Protein AF-A0A8S2PH99-F1 (afdb_monomer_lite)

Radius of gyration: 30.47 Å; chains: 1; bounding box: 81×44×64 Å

Structure (mmCIF, N/CA/C/O backbone):
data_AF-A0A8S2PH99-F1
#
_entry.id   AF-A0A8S2PH99-F1
#
loop_
_atom_site.group_PDB
_atom_site.id
_atom_site.type_symbol
_atom_site.label_atom_id
_atom_site.label_alt_id
_atom_site.label_comp_id
_atom_site.label_asym_id
_atom_site.label_entity_id
_atom_site.label_seq_id
_atom_site.pdbx_PDB_ins_code
_atom_site.Cartn_x
_atom_site.Cartn_y
_atom_site.Cartn_z
_atom_site.occupancy
_atom_site.B_iso_or_equiv
_atom_site.auth_seq_id
_atom_site.auth_comp_id
_atom_site.auth_asym_id
_atom_site.auth_atom_id
_atom_site.pdbx_PDB_model_num
ATOM 1 N N . MET A 1 1 ? 29.257 -3.612 -5.427 1.00 66.06 1 MET A N 1
ATOM 2 C CA . MET A 1 1 ? 28.233 -3.295 -6.456 1.00 66.06 1 MET A CA 1
ATOM 3 C C . MET A 1 1 ? 28.387 -4.252 -7.642 1.00 66.06 1 MET A C 1
ATOM 5 O O . MET A 1 1 ? 29.434 -4.871 -7.750 1.00 66.06 1 MET A O 1
ATOM 9 N N . ARG A 1 2 ? 27.360 -4.425 -8.491 1.00 81.00 2 ARG A N 1
ATOM 10 C CA . ARG A 1 2 ? 27.239 -5.494 -9.519 1.00 81.00 2 ARG A CA 1
ATOM 11 C C . ARG A 1 2 ? 28.045 -5.289 -10.830 1.00 81.00 2 ARG A C 1
ATOM 13 O O . ARG A 1 2 ? 27.695 -5.885 -11.847 1.00 81.00 2 ARG A O 1
ATOM 20 N N . ASN A 1 3 ? 29.110 -4.479 -10.816 1.00 87.69 3 ASN A N 1
ATOM 21 C CA . ASN A 1 3 ? 29.909 -4.112 -12.003 1.00 87.69 3 ASN A CA 1
ATOM 22 C C . ASN A 1 3 ? 29.071 -3.542 -13.169 1.00 87.69 3 ASN A C 1
ATOM 24 O O . ASN A 1 3 ? 29.267 -3.914 -14.322 1.00 87.69 3 ASN A O 1
ATOM 28 N N . GLY A 1 4 ? 28.117 -2.665 -12.848 1.00 92.62 4 GLY A N 1
ATOM 29 C CA . GLY A 1 4 ? 27.278 -1.962 -13.819 1.00 92.62 4 GLY A CA 1
ATOM 30 C C . GLY A 1 4 ? 25.999 -2.700 -14.230 1.00 92.62 4 GLY A C 1
ATOM 31 O O . GLY A 1 4 ? 25.891 -3.920 -14.093 1.00 92.62 4 GLY A O 1
ATOM 32 N N . ALA A 1 5 ? 25.015 -1.938 -14.712 1.00 95.12 5 ALA A N 1
ATOM 33 C CA . ALA A 1 5 ? 23.739 -2.457 -15.205 1.00 95.12 5 ALA A CA 1
ATOM 34 C C . ALA A 1 5 ? 23.878 -3.133 -16.583 1.00 95.12 5 ALA A C 1
ATOM 36 O O . ALA A 1 5 ? 24.599 -2.634 -17.449 1.00 95.12 5 ALA A O 1
ATOM 37 N N . ASP A 1 6 ? 23.168 -4.249 -16.785 1.00 95.31 6 ASP A N 1
ATOM 38 C CA . ASP A 1 6 ? 23.105 -4.972 -18.067 1.00 95.31 6 ASP A CA 1
ATOM 39 C C . ASP A 1 6 ? 22.193 -4.277 -19.101 1.00 95.31 6 ASP A C 1
ATOM 41 O O . ASP A 1 6 ? 22.411 -4.400 -20.304 1.00 95.31 6 ASP A O 1
ATOM 45 N N . TYR A 1 7 ? 21.198 -3.513 -18.635 1.00 95.75 7 TYR A N 1
ATOM 46 C CA . TYR A 1 7 ? 20.261 -2.749 -19.463 1.00 95.75 7 TYR A CA 1
ATOM 47 C C . TYR A 1 7 ? 20.042 -1.359 -18.863 1.00 95.75 7 TYR A C 1
ATOM 49 O O . TYR A 1 7 ? 19.962 -1.222 -17.641 1.00 95.75 7 TYR A O 1
ATOM 57 N N . ALA A 1 8 ? 19.918 -0.338 -19.713 1.00 96.00 8 ALA A N 1
ATOM 58 C CA . ALA A 1 8 ? 19.643 1.033 -19.290 1.00 96.00 8 ALA A CA 1
ATOM 59 C C . ALA A 1 8 ? 18.838 1.790 -20.355 1.00 96.00 8 ALA A C 1
ATOM 61 O O . ALA A 1 8 ? 19.190 1.779 -21.534 1.00 96.00 8 ALA A O 1
ATOM 62 N N . VAL A 1 9 ? 17.770 2.463 -19.929 1.00 96.06 9 VAL A N 1
ATOM 63 C CA . VAL A 1 9 ? 16.967 3.357 -20.772 1.00 96.06 9 VAL A CA 1
ATOM 64 C C . VAL A 1 9 ? 16.775 4.665 -20.018 1.00 96.06 9 VAL A C 1
ATOM 66 O O . VAL A 1 9 ? 16.289 4.656 -18.889 1.00 96.06 9 VAL A O 1
ATOM 69 N N . TYR A 1 10 ? 17.183 5.779 -20.619 1.00 96.19 10 TYR A N 1
ATOM 70 C CA . TYR A 1 10 ? 17.058 7.123 -20.060 1.00 96.19 10 TYR A CA 1
ATOM 71 C C . TYR A 1 10 ? 15.956 7.879 -20.800 1.00 96.19 10 TYR A C 1
ATOM 73 O O . TYR A 1 10 ? 15.882 7.821 -22.027 1.00 96.19 10 TYR A O 1
ATOM 81 N N . ILE A 1 11 ? 15.124 8.609 -20.060 1.00 96.75 11 ILE A N 1
ATOM 82 C CA . ILE A 1 11 ? 14.116 9.522 -20.608 1.00 96.75 11 ILE A CA 1
ATOM 83 C C . ILE A 1 11 ? 14.291 10.841 -19.871 1.00 96.75 11 ILE A C 1
ATOM 85 O O . ILE A 1 11 ? 13.969 10.936 -18.687 1.00 96.75 11 ILE A O 1
ATOM 89 N N . ASN A 1 12 ? 14.866 11.832 -20.538 1.00 95.31 12 ASN A N 1
ATOM 90 C CA . ASN A 1 12 ? 15.067 13.147 -19.950 1.00 95.31 12 ASN A CA 1
ATOM 91 C C . ASN A 1 12 ? 15.147 14.225 -21.031 1.00 95.31 12 ASN A C 1
ATOM 93 O O . ASN A 1 12 ? 15.260 13.950 -22.223 1.00 95.31 12 ASN A O 1
ATOM 97 N N . THR A 1 13 ? 15.088 15.477 -20.600 1.00 95.75 13 THR A N 1
ATOM 98 C CA . THR A 1 13 ? 15.244 16.653 -21.465 1.00 95.75 13 THR A CA 1
ATOM 99 C C . THR A 1 13 ? 16.658 17.237 -21.407 1.00 95.75 13 THR A C 1
ATOM 101 O O . THR A 1 13 ? 16.939 18.225 -22.082 1.00 95.75 13 THR A O 1
ATOM 104 N N . GLY A 1 14 ? 17.537 16.646 -20.590 1.00 93.38 14 GLY A N 1
ATOM 105 C CA . GLY A 1 14 ? 18.887 17.135 -20.331 1.00 93.38 14 GLY A CA 1
ATOM 106 C C . GLY A 1 14 ? 19.802 16.997 -21.546 1.00 93.38 14 GLY A C 1
ATOM 107 O O . GLY A 1 14 ? 19.757 16.005 -22.279 1.00 93.38 14 GLY A O 1
ATOM 108 N N . MET A 1 15 ? 20.654 17.999 -21.736 1.00 90.31 15 MET A N 1
ATOM 109 C CA . MET A 1 15 ? 21.620 18.078 -22.829 1.00 90.31 15 MET A CA 1
ATOM 110 C C . MET A 1 15 ? 23.041 17.997 -22.275 1.00 90.31 15 MET A C 1
ATOM 112 O O . MET A 1 15 ? 23.280 18.377 -21.140 1.00 90.31 15 MET A O 1
ATOM 116 N N . GLU A 1 16 ? 23.988 17.530 -23.084 1.00 90.88 16 GLU A N 1
ATOM 117 C CA . GLU A 1 16 ? 25.354 17.227 -22.622 1.00 90.88 16 GLU A CA 1
ATOM 118 C C . GLU A 1 16 ? 26.256 18.466 -22.485 1.00 90.88 16 GLU A C 1
ATOM 120 O O . GLU A 1 16 ? 27.311 18.405 -21.860 1.00 90.88 16 GLU A O 1
ATOM 125 N N . TYR A 1 17 ? 25.865 19.604 -23.069 1.00 88.94 17 TYR A N 1
ATOM 126 C CA . TYR A 1 17 ? 26.740 20.777 -23.197 1.00 88.94 17 TYR A CA 1
ATOM 127 C C . TYR A 1 17 ? 27.073 21.466 -21.867 1.00 88.94 17 TYR A C 1
ATOM 129 O O . TYR A 1 17 ? 28.044 22.216 -21.800 1.00 88.94 17 TYR A O 1
ATOM 137 N N . ASP A 1 18 ? 26.253 21.275 -20.833 1.00 89.00 18 ASP A N 1
ATOM 138 C CA . ASP A 1 18 ? 26.411 21.927 -19.533 1.00 89.00 18 ASP A CA 1
ATOM 139 C C . ASP A 1 18 ? 27.269 21.110 -18.551 1.00 89.00 18 ASP A C 1
ATOM 141 O O . ASP A 1 18 ? 27.553 21.585 -17.451 1.00 89.00 18 ASP A O 1
ATOM 145 N N . GLY A 1 19 ? 27.700 19.902 -18.943 1.00 89.00 19 GLY A N 1
ATOM 146 C CA . GLY A 1 19 ? 28.491 19.001 -18.101 1.00 89.00 19 GLY A CA 1
ATOM 147 C C . GLY A 1 19 ? 27.741 18.478 -16.870 1.00 89.00 19 GLY A C 1
ATOM 148 O O . GLY A 1 19 ? 28.373 18.070 -15.896 1.00 89.00 19 GLY A O 1
ATOM 149 N N . SER A 1 20 ? 26.406 18.527 -16.871 1.00 90.62 20 SER A N 1
ATOM 150 C CA . SER A 1 20 ? 25.568 18.033 -15.779 1.00 90.62 20 SER A CA 1
ATOM 151 C C . SER A 1 20 ? 25.389 16.514 -15.844 1.00 90.62 20 SER A C 1
ATOM 153 O O . SER A 1 20 ? 25.075 15.973 -16.902 1.00 90.62 20 SER A O 1
ATOM 155 N N . ASP A 1 21 ? 25.453 15.821 -14.699 1.00 89.56 21 ASP A N 1
ATOM 156 C CA . ASP A 1 21 ? 25.145 14.375 -14.606 1.00 89.56 21 ASP A CA 1
ATOM 157 C C . ASP A 1 21 ? 23.708 14.072 -15.080 1.00 89.56 21 ASP A C 1
ATOM 159 O O . ASP A 1 21 ? 23.444 13.042 -15.695 1.00 89.56 21 ASP A O 1
ATOM 163 N N . SER A 1 22 ? 22.776 15.016 -14.894 1.00 88.81 22 SER A N 1
ATOM 164 C CA . SER A 1 22 ? 21.395 14.897 -15.388 1.00 88.81 22 SER A CA 1
ATOM 165 C C . SER A 1 22 ? 21.294 14.953 -16.918 1.00 88.81 22 SER A C 1
ATOM 167 O O . SER A 1 22 ? 20.343 14.422 -17.496 1.00 88.81 22 SER A O 1
ATOM 169 N N . GLY A 1 23 ? 22.242 15.630 -17.571 1.00 91.69 23 GLY A N 1
ATOM 170 C CA . GLY A 1 23 ? 22.332 15.797 -19.021 1.00 91.69 23 GLY A CA 1
ATOM 171 C C . GLY A 1 23 ? 23.298 14.826 -19.695 1.00 91.69 23 GLY A C 1
ATOM 172 O O . GLY A 1 23 ? 23.279 14.739 -20.922 1.00 91.69 23 GLY A O 1
ATOM 173 N N . ALA A 1 24 ? 24.076 14.069 -18.918 1.00 93.81 24 ALA A N 1
ATOM 174 C CA . ALA A 1 24 ? 25.130 13.173 -19.377 1.00 93.81 24 ALA A CA 1
ATOM 175 C C . ALA A 1 24 ? 24.661 12.138 -20.411 1.00 93.81 24 ALA A C 1
ATOM 177 O O . ALA A 1 24 ? 23.496 11.704 -20.442 1.00 93.81 24 ALA A O 1
ATOM 178 N N . SER A 1 25 ? 25.590 11.729 -21.274 1.00 93.25 25 SER A N 1
ATOM 179 C CA . SER A 1 25 ? 25.373 10.626 -22.205 1.00 93.25 25 SER A CA 1
ATOM 180 C C . SER A 1 25 ? 25.432 9.286 -21.455 1.00 93.25 25 SER A C 1
ATOM 182 O O . SER A 1 25 ? 26.111 9.164 -20.429 1.00 93.25 25 SER A O 1
ATOM 184 N N . PRO A 1 26 ? 24.760 8.227 -21.938 1.00 94.56 26 PRO A N 1
ATOM 185 C CA . PRO A 1 26 ? 24.922 6.905 -21.340 1.00 94.56 26 PRO A CA 1
ATOM 186 C C . PRO A 1 26 ? 26.360 6.370 -21.428 1.00 94.56 26 PRO A C 1
ATOM 188 O O . PRO A 1 26 ? 26.760 5.585 -20.569 1.00 94.56 26 PRO A O 1
ATOM 191 N N . ASP A 1 27 ? 27.145 6.820 -22.411 1.00 93.38 27 ASP A N 1
ATOM 192 C CA . ASP A 1 27 ? 28.552 6.438 -22.575 1.00 93.38 27 ASP A CA 1
ATOM 193 C C . ASP A 1 27 ? 29.424 6.965 -21.431 1.00 93.38 27 ASP A C 1
ATOM 195 O O . ASP A 1 27 ? 30.352 6.286 -20.984 1.00 93.38 27 ASP A O 1
ATOM 199 N N . GLU A 1 28 ? 29.084 8.129 -20.874 1.00 94.12 28 GLU A N 1
ATOM 200 C CA . GLU A 1 28 ? 29.723 8.617 -19.656 1.00 94.12 28 GLU A CA 1
ATOM 201 C C . GLU A 1 28 ? 29.485 7.632 -18.503 1.00 94.12 28 GLU A C 1
ATOM 203 O O . GLU A 1 28 ? 30.433 7.190 -17.853 1.00 94.12 28 GLU A O 1
ATOM 208 N N . ALA A 1 29 ? 28.247 7.174 -18.302 1.00 93.94 29 ALA A N 1
ATOM 209 C CA . ALA A 1 29 ? 27.935 6.175 -17.279 1.00 93.94 29 ALA A CA 1
ATOM 210 C C . ALA A 1 29 ? 28.634 4.816 -17.518 1.00 93.94 29 ALA A C 1
ATOM 212 O O . ALA A 1 29 ? 28.934 4.109 -16.548 1.00 93.94 29 ALA A O 1
ATOM 213 N N . VAL A 1 30 ? 28.942 4.461 -18.772 1.00 93.94 30 VAL A N 1
ATOM 214 C CA . VAL A 1 30 ? 29.797 3.307 -19.105 1.00 93.94 30 VAL A CA 1
ATOM 215 C C . VAL A 1 30 ? 31.242 3.545 -18.658 1.00 93.94 30 VAL A C 1
ATOM 217 O O . VAL A 1 30 ? 31.840 2.647 -18.065 1.00 93.94 30 VAL A O 1
ATOM 220 N N . SER A 1 31 ? 31.794 4.747 -18.856 1.00 93.38 31 SER A N 1
ATOM 221 C CA . SER A 1 31 ? 33.172 5.073 -18.449 1.00 93.38 31 SER A CA 1
ATOM 222 C C . SER A 1 31 ? 33.400 4.944 -16.935 1.00 93.38 31 SER A C 1
ATOM 224 O O . SER A 1 31 ? 34.465 4.516 -16.494 1.00 93.38 31 SER A O 1
ATOM 226 N N . TRP A 1 32 ? 32.361 5.217 -16.138 1.00 93.75 32 TRP A N 1
ATOM 227 C CA . TRP A 1 32 ? 32.371 5.068 -14.680 1.00 93.75 32 TRP A CA 1
ATOM 228 C C . TRP A 1 32 ? 32.052 3.643 -14.195 1.00 93.75 32 TRP A C 1
ATOM 230 O O . TRP A 1 32 ? 32.012 3.399 -12.988 1.00 93.75 32 TRP A O 1
ATOM 240 N N . GLY A 1 33 ? 31.758 2.699 -15.095 1.00 93.00 33 GLY A N 1
ATOM 241 C CA . GLY A 1 33 ? 31.330 1.344 -14.735 1.00 93.00 33 GLY A CA 1
ATOM 242 C C . GLY A 1 33 ? 29.940 1.270 -14.084 1.00 93.00 33 GLY A C 1
ATOM 243 O O . GLY A 1 33 ? 29.601 0.250 -13.477 1.00 93.00 33 GLY A O 1
ATOM 244 N N . LYS A 1 34 ? 29.120 2.331 -14.195 1.00 94.12 34 LYS A N 1
ATOM 245 C CA . LYS A 1 34 ? 27.709 2.338 -13.755 1.00 94.12 34 LYS A CA 1
ATOM 246 C C . LYS A 1 34 ? 26.832 1.522 -14.716 1.00 94.12 34 LYS A C 1
ATOM 248 O O . LYS A 1 34 ? 25.874 0.879 -14.286 1.00 94.12 34 LYS A O 1
ATOM 253 N N . ILE A 1 35 ? 27.194 1.495 -15.998 1.00 96.06 35 ILE A N 1
ATOM 254 C CA . ILE A 1 35 ? 26.618 0.639 -17.044 1.00 96.06 35 ILE A CA 1
ATOM 255 C C . ILE A 1 35 ? 27.716 -0.295 -17.564 1.00 96.06 35 ILE A C 1
ATOM 257 O O . ILE A 1 35 ? 28.877 0.100 -17.665 1.00 96.06 35 ILE A O 1
ATOM 261 N N . ARG A 1 36 ? 27.373 -1.548 -17.882 1.00 94.62 36 ARG A N 1
ATOM 262 C CA . ARG A 1 36 ? 28.332 -2.494 -18.472 1.00 94.62 36 ARG A CA 1
ATOM 263 C C . ARG A 1 36 ? 28.708 -2.089 -19.890 1.00 94.62 36 ARG A C 1
ATOM 265 O O . ARG A 1 36 ? 27.842 -1.736 -20.676 1.00 94.62 36 ARG A O 1
ATOM 272 N N . SER A 1 37 ? 29.967 -2.291 -20.269 1.00 92.62 37 SER A N 1
ATOM 273 C CA . SER A 1 37 ? 30.443 -2.016 -21.635 1.00 92.62 37 SER A CA 1
ATOM 274 C C . SER A 1 37 ? 29.754 -2.856 -22.720 1.00 92.62 37 SER A C 1
ATOM 276 O O . SER A 1 37 ? 29.758 -2.470 -23.880 1.00 92.62 37 SER A O 1
ATOM 278 N N . ALA A 1 38 ? 29.169 -4.004 -22.356 1.00 93.50 38 ALA A N 1
ATOM 279 C CA . ALA A 1 38 ? 28.392 -4.852 -23.265 1.00 93.50 38 ALA A CA 1
ATOM 280 C C . ALA A 1 38 ? 26.892 -4.493 -23.315 1.00 93.50 38 ALA A C 1
ATOM 282 O O . ALA A 1 38 ? 26.154 -5.066 -24.119 1.00 93.50 38 ALA A O 1
ATOM 283 N N . ALA A 1 39 ? 26.426 -3.594 -22.442 1.00 94.62 39 ALA A N 1
ATOM 284 C CA . ALA A 1 39 ? 25.043 -3.141 -22.450 1.00 94.62 39 ALA A CA 1
ATOM 285 C C . ALA A 1 39 ? 24.770 -2.288 -23.695 1.00 94.62 39 ALA A C 1
ATOM 287 O O . ALA A 1 39 ? 25.670 -1.672 -24.263 1.00 94.62 39 ALA A O 1
ATOM 288 N N . LYS A 1 40 ? 23.500 -2.224 -24.098 1.00 95.88 40 LYS A N 1
ATOM 289 C CA . LYS A 1 40 ? 23.028 -1.353 -25.183 1.00 95.88 40 LYS A CA 1
ATOM 290 C C . LYS A 1 40 ? 22.142 -0.258 -24.591 1.00 95.88 40 LYS A C 1
ATOM 292 O O . LYS A 1 40 ? 20.919 -0.408 -24.618 1.00 95.88 40 LYS A O 1
ATOM 297 N N . PRO A 1 41 ? 22.728 0.776 -23.963 1.00 96.06 41 PRO A N 1
ATOM 298 C CA . PRO A 1 41 ? 21.941 1.826 -23.349 1.00 96.06 41 PRO A CA 1
ATOM 299 C C . PRO A 1 41 ? 21.255 2.695 -24.408 1.00 96.06 41 PRO A C 1
ATOM 301 O O . PRO A 1 41 ? 21.797 2.922 -25.487 1.00 96.06 41 PRO A O 1
ATOM 304 N N . VAL A 1 42 ? 20.068 3.204 -24.087 1.00 96.31 42 VAL A N 1
ATOM 305 C CA . VAL A 1 42 ? 19.306 4.105 -24.964 1.00 96.31 42 VAL A CA 1
ATOM 306 C C . VAL A 1 42 ? 18.924 5.357 -24.189 1.00 96.31 42 VAL A C 1
ATOM 308 O O . VAL A 1 42 ? 18.400 5.255 -23.084 1.00 96.31 42 VAL A O 1
ATOM 311 N N . LYS A 1 43 ? 19.145 6.539 -24.770 1.00 95.50 43 LYS A N 1
ATOM 312 C CA . LYS A 1 43 ? 18.668 7.818 -24.231 1.00 95.50 43 LYS A CA 1
ATOM 313 C C . LYS A 1 43 ? 17.635 8.417 -25.172 1.00 95.50 43 LYS A C 1
ATOM 315 O O . LYS A 1 43 ? 17.910 8.627 -26.349 1.00 95.50 43 LYS A O 1
ATOM 320 N N . VAL A 1 44 ? 16.446 8.678 -24.644 1.00 96.06 44 VAL A N 1
ATOM 321 C CA . VAL A 1 44 ? 15.352 9.328 -25.357 1.00 96.06 44 VAL A CA 1
ATOM 322 C C . VAL A 1 44 ? 15.234 10.758 -24.849 1.00 96.06 44 VAL A C 1
ATOM 324 O O . VAL A 1 44 ? 14.927 10.986 -23.678 1.00 96.06 44 VAL A O 1
ATOM 327 N N . HIS A 1 45 ? 15.479 11.716 -25.740 1.00 95.56 45 HIS A N 1
ATOM 328 C CA . HIS A 1 45 ? 15.355 13.133 -25.427 1.00 95.56 45 HIS A CA 1
ATOM 329 C C . HIS A 1 45 ? 13.889 13.565 -25.508 1.00 95.56 45 HIS A C 1
ATOM 331 O O . HIS A 1 45 ? 13.310 13.607 -26.593 1.00 95.56 45 HIS A O 1
ATOM 337 N N . GLY A 1 46 ? 13.287 13.894 -24.368 1.00 95.25 46 GLY A N 1
ATOM 338 C CA . GLY A 1 46 ? 11.916 14.390 -24.309 1.00 95.25 46 GLY A CA 1
ATOM 339 C C . GLY A 1 46 ? 11.272 14.274 -22.933 1.00 95.25 46 GLY A C 1
ATOM 340 O O . GLY A 1 46 ? 11.859 13.762 -21.981 1.00 95.25 46 GLY A O 1
ATOM 341 N N . ASP A 1 47 ? 10.047 14.786 -22.839 1.00 96.56 47 ASP A N 1
ATOM 342 C CA . ASP A 1 47 ? 9.271 14.774 -21.604 1.00 96.56 47 ASP A CA 1
ATOM 343 C C . ASP A 1 47 ? 8.728 13.367 -21.314 1.00 96.56 47 ASP A C 1
ATOM 345 O O . ASP A 1 47 ? 8.090 12.726 -22.161 1.00 96.56 47 ASP A O 1
ATOM 349 N N . ALA A 1 48 ? 8.964 12.891 -20.092 1.00 96.44 48 ALA A N 1
ATOM 350 C CA . ALA A 1 48 ? 8.494 11.591 -19.643 1.00 96.44 48 ALA A CA 1
ATOM 351 C C . ALA A 1 48 ? 6.964 11.471 -19.715 1.00 96.44 48 ALA A C 1
ATOM 353 O O . ALA A 1 48 ? 6.464 10.397 -20.030 1.00 96.44 48 ALA A O 1
ATOM 354 N N . THR A 1 49 ? 6.212 12.551 -19.504 1.00 97.00 49 THR A N 1
ATOM 355 C CA . THR A 1 49 ? 4.740 12.533 -19.552 1.00 97.00 49 THR A CA 1
ATOM 356 C C . THR A 1 49 ? 4.185 12.137 -20.922 1.00 97.00 49 THR A C 1
ATOM 358 O O . THR A 1 49 ? 3.128 11.514 -20.988 1.00 97.00 49 THR A O 1
ATOM 361 N N . LEU A 1 50 ? 4.912 12.427 -22.006 1.00 96.69 50 LEU A N 1
ATOM 362 C CA . LEU A 1 50 ? 4.535 12.042 -23.369 1.00 96.69 50 LEU A CA 1
ATOM 363 C C . LEU A 1 50 ? 5.056 10.649 -23.737 1.00 96.69 50 LEU A C 1
ATOM 365 O O . LEU A 1 50 ? 4.351 9.853 -24.354 1.00 96.69 50 LEU A O 1
ATOM 369 N N . ILE A 1 51 ? 6.303 10.354 -23.369 1.00 97.31 51 ILE A N 1
ATOM 370 C CA . ILE A 1 51 ? 7.036 9.184 -23.873 1.00 97.31 51 ILE A CA 1
ATOM 371 C C . ILE A 1 51 ? 6.789 7.945 -23.011 1.00 97.31 51 ILE A C 1
ATOM 373 O O . ILE A 1 51 ? 6.610 6.842 -23.530 1.00 97.31 51 ILE A O 1
ATOM 377 N N . PHE A 1 52 ? 6.758 8.110 -21.690 1.00 97.19 52 PHE A N 1
ATOM 378 C CA . PHE A 1 52 ? 6.636 6.999 -20.751 1.00 97.19 52 PHE A CA 1
ATOM 379 C C . PHE A 1 52 ? 5.341 6.190 -20.938 1.00 97.19 52 PHE A C 1
ATOM 381 O O . PHE A 1 52 ? 5.441 4.961 -20.986 1.00 97.19 52 PHE A O 1
ATOM 388 N N . PRO A 1 53 ? 4.149 6.799 -21.140 1.00 96.94 53 PRO A N 1
ATOM 389 C CA . PRO A 1 53 ? 2.928 6.029 -21.384 1.00 96.94 53 PRO A CA 1
ATOM 390 C C . PRO A 1 53 ? 3.011 5.136 -22.629 1.00 96.94 53 PRO A C 1
ATOM 392 O O . PRO A 1 53 ? 2.517 4.009 -22.610 1.00 96.94 53 PRO A O 1
ATOM 395 N N . LEU A 1 54 ? 3.675 5.599 -23.695 1.00 96.44 54 LEU A N 1
ATOM 396 C CA . LEU A 1 54 ? 3.852 4.830 -24.932 1.00 96.44 54 LEU A CA 1
ATOM 397 C C . LEU A 1 54 ? 4.781 3.629 -24.728 1.00 96.44 54 LEU A C 1
ATOM 399 O O . LEU A 1 54 ? 4.485 2.533 -25.206 1.00 96.44 54 LEU A O 1
ATOM 403 N N . ILE A 1 55 ? 5.875 3.817 -23.982 1.00 95.06 55 ILE A N 1
ATOM 404 C CA . ILE A 1 55 ? 6.783 2.723 -23.615 1.00 95.06 55 ILE A CA 1
ATOM 405 C C . ILE A 1 55 ? 6.028 1.682 -22.792 1.00 95.06 55 ILE A C 1
ATOM 407 O O . ILE A 1 55 ? 6.095 0.497 -23.114 1.00 95.06 55 ILE A O 1
ATOM 411 N N . VAL A 1 56 ? 5.268 2.104 -21.776 1.00 95.19 56 VAL A N 1
ATOM 412 C CA . VAL A 1 56 ? 4.463 1.199 -20.941 1.00 95.19 56 VAL A CA 1
ATOM 413 C C . VAL A 1 56 ? 3.468 0.411 -21.789 1.00 95.19 56 VAL A C 1
ATOM 415 O O . VAL A 1 56 ? 3.407 -0.812 -21.660 1.00 95.19 56 VAL A O 1
ATOM 418 N N . ALA A 1 57 ? 2.755 1.077 -22.701 1.00 94.50 57 ALA A N 1
ATOM 419 C CA . ALA A 1 57 ? 1.774 0.447 -23.581 1.00 94.50 57 ALA A CA 1
ATOM 420 C C . ALA A 1 57 ? 2.367 -0.660 -24.475 1.00 94.50 57 ALA A C 1
ATOM 422 O O . ALA A 1 57 ? 1.684 -1.640 -24.761 1.00 94.50 57 ALA A O 1
ATOM 423 N N . GLN A 1 58 ? 3.626 -0.530 -24.903 1.00 94.00 58 GLN A N 1
ATOM 424 C CA . GLN A 1 58 ? 4.303 -1.509 -25.768 1.00 94.00 58 GLN A CA 1
ATOM 425 C C . GLN A 1 58 ? 5.174 -2.521 -25.012 1.00 94.00 58 GLN A C 1
ATOM 427 O O . GLN A 1 58 ? 5.700 -3.447 -25.619 1.00 94.00 58 GLN A O 1
ATOM 432 N N . THR A 1 59 ? 5.351 -2.360 -23.699 1.00 92.25 59 THR A N 1
ATOM 433 C CA . THR A 1 59 ? 6.223 -3.228 -22.895 1.00 92.25 59 THR A CA 1
ATOM 434 C C . THR A 1 59 ? 5.456 -3.817 -21.717 1.00 92.25 59 THR A C 1
ATOM 436 O O . THR A 1 59 ? 4.847 -4.876 -21.848 1.00 92.25 59 THR A O 1
ATOM 439 N N . PHE A 1 60 ? 5.420 -3.126 -20.580 1.00 88.25 60 PHE A N 1
ATOM 440 C CA . PHE A 1 60 ? 4.809 -3.609 -19.341 1.00 88.25 60 PHE A CA 1
ATOM 441 C C . PHE A 1 60 ? 3.323 -3.963 -19.486 1.00 88.25 60 PHE A C 1
ATOM 443 O O . PHE A 1 60 ? 2.868 -4.924 -18.879 1.00 88.25 60 PHE A O 1
ATOM 450 N N . ALA A 1 61 ? 2.565 -3.223 -20.300 1.00 87.94 61 ALA A N 1
ATOM 451 C CA . ALA A 1 61 ? 1.144 -3.496 -20.503 1.00 87.94 61 ALA A CA 1
ATOM 452 C C . ALA A 1 61 ? 0.880 -4.716 -21.405 1.00 87.94 61 ALA A C 1
ATOM 454 O O . ALA A 1 61 ? -0.169 -5.338 -21.273 1.00 87.94 61 ALA A O 1
ATOM 455 N N . GLN A 1 62 ? 1.806 -5.068 -22.308 1.00 82.31 62 GLN A N 1
ATOM 456 C CA . GLN A 1 62 ? 1.685 -6.268 -23.154 1.00 82.31 62 GLN A CA 1
ATOM 457 C C . GLN A 1 62 ? 2.027 -7.548 -22.401 1.00 82.31 62 GLN A C 1
ATOM 459 O O . GLN A 1 62 ? 1.509 -8.616 -22.717 1.00 82.31 62 GLN A O 1
ATOM 464 N N . TYR A 1 63 ? 2.886 -7.422 -21.395 1.00 74.94 63 TYR A N 1
ATOM 465 C CA . TYR A 1 63 ? 3.254 -8.499 -20.496 1.00 74.94 63 TYR A CA 1
ATOM 466 C C . TYR A 1 63 ? 2.775 -8.142 -19.094 1.00 74.94 63 TYR A C 1
ATOM 468 O O . TYR A 1 63 ? 3.620 -7.894 -18.226 1.00 74.94 63 TYR A O 1
ATOM 476 N N . PRO A 1 64 ? 1.445 -8.087 -18.848 1.00 65.19 64 PRO A N 1
ATOM 477 C CA . PRO A 1 64 ? 0.975 -8.028 -17.482 1.00 65.19 64 PRO A CA 1
ATOM 478 C C . PRO A 1 64 ? 1.579 -9.254 -16.815 1.00 65.19 64 PRO A C 1
ATOM 480 O O . PRO A 1 64 ? 1.314 -10.386 -17.222 1.00 65.19 64 PRO A O 1
ATOM 483 N N . SER A 1 65 ? 2.478 -9.031 -15.859 1.00 59.84 65 SER A N 1
ATOM 484 C CA . SER A 1 65 ? 2.938 -10.100 -15.000 1.00 59.84 65 SER A CA 1
ATOM 485 C C . SER A 1 65 ? 1.666 -10.686 -14.413 1.00 59.84 65 SER A C 1
ATOM 487 O O . SER A 1 65 ? 0.976 -10.023 -13.639 1.00 59.84 65 SER A O 1
ATOM 489 N N . THR A 1 66 ? 1.293 -11.889 -14.852 1.00 58.44 66 THR A N 1
ATOM 490 C CA . THR A 1 66 ? 0.231 -12.687 -14.248 1.00 58.44 66 THR A CA 1
ATOM 491 C C . THR A 1 66 ? 0.731 -13.061 -12.866 1.00 58.44 66 THR A C 1
ATOM 493 O O . THR A 1 66 ? 1.203 -14.160 -12.598 1.00 58.44 66 THR A O 1
ATOM 496 N N . ASN A 1 67 ? 0.719 -12.075 -11.979 1.00 65.56 67 ASN A N 1
ATOM 497 C CA . ASN A 1 67 ? 1.003 -12.242 -10.583 1.00 65.56 67 ASN A CA 1
ATOM 498 C C . ASN A 1 67 ? -0.293 -12.827 -10.035 1.00 65.56 67 ASN A C 1
ATOM 500 O O . ASN A 1 67 ? -1.188 -12.101 -9.60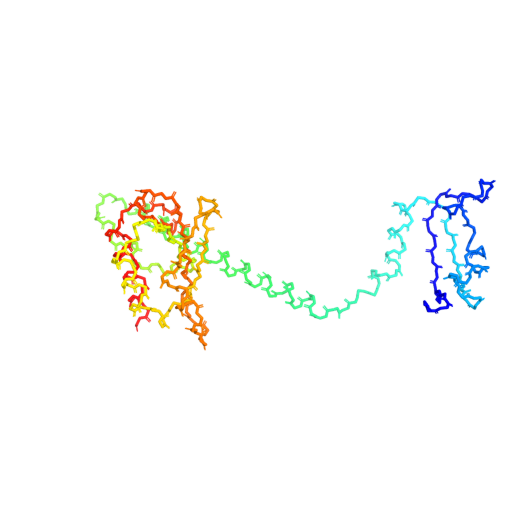9 1.00 65.56 67 ASN A O 1
ATOM 504 N N . GLU A 1 68 ? -0.439 -14.148 -10.166 1.00 67.88 68 GLU A N 1
ATOM 505 C CA . GLU A 1 68 ? -1.624 -14.879 -9.710 1.00 67.88 68 GLU A CA 1
ATOM 506 C C . GLU A 1 68 ? -1.959 -14.549 -8.253 1.00 67.88 68 GLU A C 1
ATOM 508 O O . GLU A 1 68 ? -3.123 -14.564 -7.878 1.00 67.88 68 GLU A O 1
ATOM 513 N N . SER A 1 69 ? -0.955 -14.213 -7.440 1.00 68.75 69 SER A N 1
ATOM 514 C CA . SER A 1 69 ? -1.126 -13.699 -6.082 1.00 68.75 69 SER A CA 1
ATOM 515 C C . SER A 1 69 ? -1.902 -12.382 -6.042 1.00 68.75 69 SER A C 1
ATOM 517 O O . SER A 1 69 ? -2.891 -12.291 -5.329 1.00 68.75 69 SER A O 1
ATOM 519 N N . ALA A 1 70 ? -1.525 -11.393 -6.855 1.00 72.88 70 ALA A N 1
ATOM 520 C CA . ALA A 1 70 ? -2.218 -10.107 -6.903 1.00 72.88 70 ALA A CA 1
ATOM 521 C C . ALA A 1 70 ? -3.651 -10.241 -7.442 1.00 72.88 70 ALA A C 1
ATOM 523 O O . ALA A 1 70 ? -4.546 -9.538 -6.982 1.00 72.88 70 ALA A O 1
ATOM 524 N N . LEU A 1 71 ? -3.883 -11.152 -8.393 1.00 75.38 71 LEU A N 1
ATOM 525 C CA . LEU A 1 71 ? -5.230 -11.448 -8.891 1.00 75.38 71 LEU A CA 1
ATOM 526 C C . LEU A 1 71 ? -6.091 -12.122 -7.815 1.00 75.38 71 LEU A C 1
ATOM 528 O O . LEU A 1 71 ? -7.212 -11.681 -7.584 1.00 75.38 71 LEU A O 1
ATOM 532 N N . LYS A 1 72 ? -5.538 -13.099 -7.086 1.00 80.38 72 LYS A N 1
ATOM 533 C CA . LYS A 1 72 ? -6.209 -13.744 -5.946 1.00 80.38 72 LYS A CA 1
ATOM 534 C C . LYS A 1 72 ? -6.533 -12.751 -4.831 1.00 80.38 72 LYS A C 1
ATOM 536 O O . LYS A 1 72 ? -7.624 -12.806 -4.276 1.00 80.38 72 LYS A O 1
ATOM 541 N N . ASP A 1 73 ? -5.631 -11.815 -4.538 1.00 82.31 73 ASP A N 1
ATOM 542 C CA . ASP A 1 73 ? -5.866 -10.765 -3.540 1.00 82.31 73 ASP A CA 1
ATOM 543 C C . ASP A 1 73 ? -7.014 -9.831 -3.961 1.00 82.31 73 ASP A C 1
ATOM 545 O O . ASP A 1 73 ? -7.814 -9.397 -3.129 1.00 82.31 73 ASP A O 1
ATOM 549 N N . ILE A 1 74 ? -7.114 -9.519 -5.259 1.00 83.75 74 ILE A N 1
ATOM 550 C CA . ILE A 1 74 ? -8.206 -8.709 -5.812 1.00 83.75 74 ILE A CA 1
ATOM 551 C C . ILE A 1 74 ? -9.533 -9.470 -5.729 1.00 83.75 74 ILE A C 1
ATOM 553 O O . ILE A 1 74 ? -10.519 -8.891 -5.274 1.00 83.75 74 ILE A O 1
ATOM 557 N N . GLU A 1 75 ? -9.560 -10.744 -6.119 1.00 87.31 75 GLU A N 1
ATOM 558 C CA . GLU A 1 75 ? -10.753 -11.601 -6.056 1.00 87.31 75 GLU A CA 1
ATOM 559 C C . GLU A 1 75 ? -11.251 -11.765 -4.614 1.00 87.31 75 GLU A C 1
ATOM 561 O O . GLU A 1 75 ? -12.403 -11.450 -4.322 1.00 87.31 75 GLU A O 1
ATOM 566 N N . GLN A 1 76 ? -10.363 -12.099 -3.671 1.00 87.50 76 GLN A N 1
ATOM 567 C CA . GLN A 1 76 ? -10.703 -12.185 -2.244 1.00 87.50 76 GLN A CA 1
ATOM 568 C C . GLN A 1 76 ? -11.284 -10.875 -1.703 1.00 87.50 76 GLN A C 1
ATOM 570 O O . GLN A 1 76 ? -12.191 -10.867 -0.864 1.00 87.50 76 GLN A O 1
ATOM 575 N N . ARG A 1 77 ? -10.766 -9.739 -2.178 1.00 86.88 77 ARG A N 1
ATOM 576 C CA . ARG A 1 77 ? -11.263 -8.429 -1.768 1.00 86.88 77 ARG A CA 1
ATOM 577 C C . ARG A 1 77 ? -12.631 -8.121 -2.366 1.00 86.88 77 ARG A C 1
ATOM 579 O O . ARG A 1 77 ? -13.433 -7.494 -1.678 1.00 86.88 77 ARG A O 1
ATOM 586 N N . GLN A 1 78 ? -12.910 -8.554 -3.594 1.00 90.69 78 GLN A N 1
ATOM 587 C CA . GLN A 1 78 ? -14.239 -8.440 -4.198 1.00 90.69 78 GLN A CA 1
ATOM 588 C C . GLN A 1 78 ? -15.268 -9.280 -3.435 1.00 90.69 78 GLN A C 1
ATOM 590 O O . GLN A 1 78 ? -16.308 -8.740 -3.059 1.00 90.69 78 GLN A O 1
ATOM 595 N N . ASP A 1 79 ? -14.947 -10.530 -3.104 1.00 89.81 79 ASP A N 1
ATOM 596 C CA . ASP A 1 79 ? -15.837 -11.415 -2.341 1.00 89.81 79 ASP A CA 1
ATOM 597 C C . ASP A 1 79 ? -16.169 -10.833 -0.959 1.00 89.81 79 ASP A C 1
ATOM 599 O O . ASP A 1 79 ? -17.336 -10.750 -0.571 1.00 89.81 79 ASP A O 1
ATOM 603 N N . SER A 1 80 ? -15.162 -10.314 -0.247 1.00 83.94 80 SER A N 1
ATOM 604 C CA . SER A 1 80 ? -15.369 -9.648 1.048 1.00 83.94 80 SER A CA 1
ATOM 605 C C . SER A 1 80 ? -16.264 -8.406 0.944 1.00 83.94 80 SER A C 1
ATOM 607 O O . SER A 1 80 ? -17.014 -8.088 1.870 1.00 83.94 80 SER A O 1
ATOM 609 N N . LEU A 1 81 ? -16.182 -7.668 -0.166 1.00 86.50 81 LEU A N 1
ATOM 610 C CA . LEU A 1 81 ? -17.021 -6.492 -0.389 1.00 86.50 81 LEU A CA 1
ATOM 611 C C . LEU A 1 81 ? -18.467 -6.878 -0.704 1.00 86.50 81 LEU A C 1
ATOM 613 O O . LEU A 1 81 ? -19.379 -6.234 -0.187 1.00 86.50 81 LEU A O 1
ATOM 617 N N . LEU A 1 82 ? -18.680 -7.926 -1.500 1.00 86.94 82 LEU A N 1
ATOM 618 C CA . LEU A 1 82 ? -20.016 -8.439 -1.804 1.00 86.94 82 LEU A CA 1
ATOM 619 C C . LEU A 1 82 ? -20.719 -8.939 -0.540 1.00 86.94 82 LEU A C 1
ATOM 621 O O . LEU A 1 82 ? -21.869 -8.576 -0.300 1.00 86.94 82 LEU A O 1
ATOM 625 N N . GLU A 1 83 ? -20.005 -9.668 0.320 1.00 82.88 83 GLU A N 1
ATOM 626 C CA . GLU A 1 83 ? -20.537 -10.130 1.605 1.00 82.88 83 GLU A CA 1
ATOM 627 C C . GLU A 1 83 ? -20.955 -8.957 2.513 1.00 82.88 83 GLU A C 1
ATOM 629 O O . GLU A 1 83 ? -22.008 -8.989 3.153 1.00 82.88 83 GLU A O 1
ATOM 634 N N . LYS A 1 84 ? -20.172 -7.869 2.533 1.00 77.81 84 LYS A N 1
ATOM 635 C CA . LYS A 1 84 ? -20.520 -6.651 3.287 1.00 77.81 84 LYS A CA 1
ATOM 636 C C . LYS A 1 84 ? -21.754 -5.949 2.733 1.00 77.81 84 LYS A C 1
ATOM 638 O O . LYS A 1 84 ? -22.556 -5.441 3.514 1.00 77.81 84 LYS A O 1
ATOM 643 N N . ILE A 1 85 ? -21.900 -5.892 1.410 1.00 84.00 85 ILE A N 1
ATOM 644 C CA . ILE A 1 85 ? -23.070 -5.284 0.769 1.00 84.00 85 ILE A CA 1
ATOM 645 C C . ILE A 1 85 ? -24.332 -6.070 1.124 1.00 84.00 85 ILE A C 1
ATOM 647 O O . ILE A 1 85 ? -25.312 -5.459 1.547 1.00 84.00 85 ILE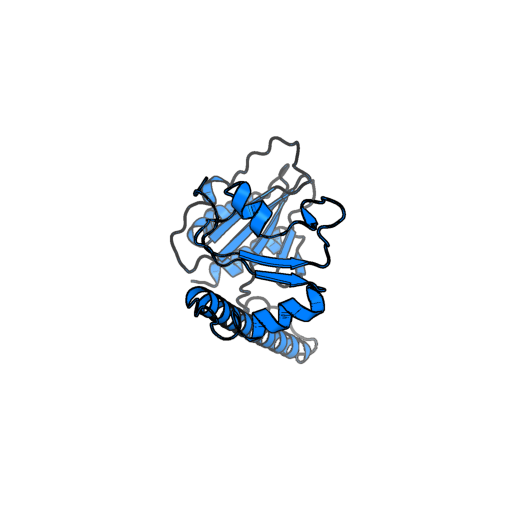 A O 1
ATOM 651 N N . ASP A 1 86 ? -24.289 -7.399 1.025 1.00 81.31 86 ASP A N 1
ATOM 652 C CA . ASP A 1 86 ? -25.423 -8.260 1.374 1.00 81.31 86 ASP A CA 1
ATOM 653 C C . ASP A 1 86 ? -25.818 -8.104 2.852 1.00 81.31 86 ASP A C 1
ATOM 655 O O . ASP A 1 86 ? -26.990 -7.901 3.181 1.00 81.31 86 ASP A O 1
ATOM 659 N N . TYR A 1 87 ? -24.834 -8.068 3.757 1.00 75.62 87 TYR A N 1
ATOM 660 C CA . TYR A 1 87 ? -25.081 -7.794 5.173 1.00 75.62 87 TYR A CA 1
ATOM 661 C C . TYR A 1 87 ? -25.802 -6.455 5.385 1.00 75.62 87 TYR A C 1
ATOM 663 O O . TYR A 1 87 ? -26.822 -6.408 6.074 1.00 75.62 87 TYR A O 1
ATOM 671 N N . LEU A 1 88 ? -25.312 -5.371 4.777 1.00 78.75 88 LEU A N 1
ATOM 672 C CA . LEU A 1 88 ? -25.920 -4.046 4.919 1.00 78.75 88 LEU A CA 1
ATOM 673 C C . LEU A 1 88 ? -27.333 -3.990 4.331 1.00 78.75 88 LEU A C 1
ATOM 675 O O . LEU A 1 88 ? -28.212 -3.368 4.925 1.00 78.75 88 LEU A O 1
ATOM 679 N N . GLN A 1 89 ? -27.579 -4.660 3.205 1.00 79.62 89 GLN A N 1
ATOM 680 C CA . GLN A 1 89 ? -28.911 -4.749 2.606 1.00 79.62 89 GLN A CA 1
ATOM 681 C C . GLN A 1 89 ? -29.894 -5.481 3.526 1.00 79.62 89 GLN A C 1
ATOM 683 O O . GLN A 1 89 ? -31.009 -4.999 3.741 1.00 79.62 89 GLN A O 1
ATOM 688 N N . ASN A 1 90 ? -29.462 -6.584 4.141 1.00 71.75 90 ASN A N 1
ATOM 689 C CA . ASN A 1 90 ? -30.255 -7.313 5.128 1.00 71.75 90 ASN A CA 1
ATOM 690 C C . ASN A 1 90 ? -30.562 -6.456 6.370 1.00 71.75 90 ASN A C 1
ATOM 692 O O . ASN A 1 90 ? -31.710 -6.422 6.823 1.00 71.75 90 ASN A O 1
ATOM 696 N N . GLN A 1 91 ? -29.582 -5.698 6.879 1.00 71.75 91 GLN A N 1
ATOM 697 C CA . GLN A 1 91 ? -29.793 -4.749 7.983 1.00 71.75 91 GLN A CA 1
ATOM 698 C C . GLN A 1 91 ? -30.817 -3.669 7.629 1.00 71.75 91 GLN A C 1
ATOM 700 O O . GLN A 1 91 ? -31.727 -3.380 8.410 1.00 71.75 91 GLN A O 1
ATOM 705 N N . LEU A 1 92 ? -30.698 -3.086 6.437 1.00 78.00 92 LEU A N 1
ATOM 706 C CA . LEU A 1 92 ? -31.585 -2.018 5.990 1.00 78.00 92 LEU A CA 1
ATOM 707 C C . LEU A 1 92 ? -33.024 -2.526 5.816 1.00 78.00 92 LEU A C 1
ATOM 709 O O . LEU A 1 92 ? -33.972 -1.852 6.215 1.00 78.00 92 LEU A O 1
ATOM 713 N N . GLY A 1 93 ? -33.191 -3.747 5.297 1.00 72.50 93 GLY A N 1
ATOM 714 C CA . GLY A 1 93 ? -34.491 -4.408 5.187 1.00 72.50 93 GLY A CA 1
ATOM 715 C C . GLY A 1 93 ? -35.150 -4.672 6.544 1.00 72.50 93 GLY A C 1
ATOM 716 O O . GLY A 1 93 ? -36.359 -4.490 6.689 1.00 72.50 93 GLY A O 1
ATOM 717 N N . LEU A 1 94 ? -34.372 -5.053 7.560 1.00 67.06 94 LEU A N 1
ATOM 718 C CA . LEU A 1 94 ? -34.864 -5.216 8.932 1.00 67.06 94 LEU A CA 1
ATOM 719 C C . LEU A 1 94 ? -35.275 -3.876 9.552 1.00 67.06 94 LEU A C 1
ATOM 721 O O . LEU A 1 94 ? -36.346 -3.785 10.149 1.00 67.06 94 LEU A O 1
ATOM 725 N N . TYR A 1 95 ? -34.474 -2.826 9.361 1.00 63.88 95 TYR A N 1
ATOM 726 C CA . TYR A 1 95 ? -34.795 -1.484 9.846 1.00 63.88 95 TYR A CA 1
ATOM 727 C C . TYR A 1 95 ? -36.105 -0.949 9.248 1.00 63.88 95 TYR A C 1
ATOM 729 O O . TYR A 1 95 ? -36.949 -0.417 9.969 1.00 63.88 95 TYR A O 1
ATOM 737 N N . LEU A 1 96 ? -36.311 -1.141 7.942 1.00 70.69 96 LEU A N 1
ATOM 738 C CA . LEU A 1 96 ? -37.546 -0.743 7.264 1.00 70.69 96 LEU A CA 1
ATOM 739 C C . LEU A 1 96 ? -38.766 -1.536 7.758 1.00 70.69 96 LEU A C 1
ATOM 741 O O . LEU A 1 96 ? -39.818 -0.942 7.975 1.00 70.69 96 LEU A O 1
ATOM 745 N N . LYS A 1 97 ? -38.627 -2.842 8.029 1.00 68.69 97 LYS A N 1
ATOM 746 C CA . LYS A 1 97 ? -39.705 -3.651 8.636 1.00 68.69 97 LYS A CA 1
ATOM 747 C C . LYS A 1 97 ? -40.111 -3.153 10.027 1.00 68.69 97 LYS A C 1
ATOM 749 O O . LYS A 1 97 ? -41.284 -3.233 10.375 1.00 68.69 97 LYS A O 1
ATOM 754 N N . ILE A 1 98 ? -39.160 -2.641 10.811 1.00 63.12 98 ILE A N 1
ATOM 755 C CA . ILE A 1 98 ? -39.428 -2.065 12.139 1.00 63.12 98 ILE A CA 1
ATOM 756 C C . ILE A 1 98 ? -40.174 -0.726 12.019 1.00 63.12 98 ILE A C 1
ATOM 758 O O . ILE A 1 98 ? -41.037 -0.442 12.841 1.00 63.12 98 ILE A O 1
ATOM 762 N N . GLN A 1 99 ? -39.872 0.087 11.002 1.00 60.56 99 GLN A N 1
ATOM 763 C CA . GLN A 1 99 ? -40.559 1.364 10.752 1.00 60.56 99 GLN A CA 1
ATOM 764 C C . GLN A 1 99 ? -42.020 1.177 10.303 1.00 60.56 99 GLN A C 1
ATOM 766 O O . GLN A 1 99 ? -42.868 1.993 10.654 1.00 60.56 99 GLN A O 1
ATOM 771 N N . ASP A 1 100 ? -42.318 0.103 9.565 1.00 58.41 100 ASP A N 1
ATOM 772 C CA . ASP A 1 100 ? -43.668 -0.196 9.058 1.00 58.41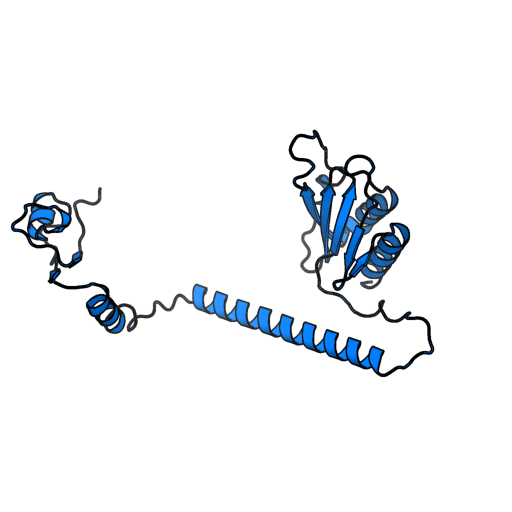 100 ASP A CA 1
ATOM 773 C C . ASP A 1 100 ? -44.607 -0.752 10.153 1.00 58.41 100 ASP A C 1
ATOM 775 O O . ASP A 1 100 ? -45.831 -0.637 10.069 1.00 58.41 100 ASP A O 1
ATOM 779 N N . GLN A 1 101 ? -44.048 -1.307 11.237 1.00 53.09 101 GLN A N 1
ATOM 780 C CA . GLN A 1 101 ? -44.802 -1.686 12.436 1.00 53.09 101 GLN A CA 1
ATOM 781 C C . GLN A 1 101 ? -44.946 -0.490 13.384 1.00 53.09 101 GLN A C 1
ATOM 783 O O . GLN A 1 101 ? -44.215 -0.325 14.361 1.00 53.09 101 GLN A O 1
ATOM 788 N N . GLY A 1 102 ? -45.913 0.371 13.077 1.00 43.78 102 GLY A N 1
ATOM 789 C CA . GLY A 1 102 ? -46.275 1.510 13.913 1.00 43.78 102 GLY A CA 1
ATOM 790 C C . GLY A 1 102 ? -46.582 1.134 15.372 1.00 43.78 102 GLY A C 1
ATOM 791 O O . GLY A 1 102 ? -47.443 0.309 15.661 1.00 43.78 102 GLY A O 1
ATOM 792 N N . SER A 1 103 ? -45.886 1.812 16.288 1.00 44.91 103 SER A N 1
ATOM 793 C CA . SER A 1 103 ? -46.432 2.390 17.528 1.00 44.91 103 SER A CA 1
ATOM 794 C C . SER A 1 103 ? -47.227 1.522 18.521 1.00 44.91 103 SER A C 1
ATOM 796 O O . SER A 1 103 ? -47.974 2.094 19.314 1.00 44.91 103 SER A O 1
ATOM 798 N N . ASN A 1 104 ? -47.046 0.201 18.593 1.00 42.75 104 ASN A N 1
ATOM 799 C CA . ASN A 1 104 ? -47.501 -0.560 19.768 1.00 42.75 104 ASN A CA 1
ATOM 800 C C . ASN A 1 104 ? -46.836 -1.936 19.890 1.00 42.75 104 ASN A C 1
ATOM 802 O O . ASN A 1 104 ? -47.434 -2.947 19.563 1.00 42.75 104 ASN A O 1
ATOM 806 N N . GLU A 1 105 ? -45.596 -1.968 20.375 1.00 42.78 105 GLU A N 1
ATOM 807 C CA . GLU A 1 105 ? -45.097 -2.961 21.339 1.00 42.78 105 GLU A CA 1
ATOM 808 C C . GLU A 1 105 ? -43.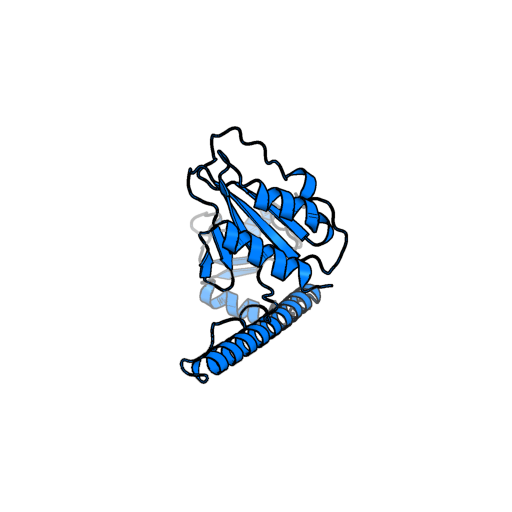633 -2.639 21.665 1.00 42.78 105 GLU A C 1
ATOM 810 O O . GLU A 1 105 ? -42.867 -2.164 20.828 1.00 42.78 105 GLU A O 1
ATOM 815 N N . LYS A 1 106 ? -43.249 -2.814 22.934 1.00 40.28 106 LYS A N 1
ATOM 816 C CA . LYS A 1 106 ? -41.888 -2.558 23.419 1.00 40.28 106 LYS A CA 1
ATOM 817 C C . LYS A 1 106 ? -40.882 -3.282 22.526 1.00 40.28 106 LYS A C 1
ATOM 819 O O . LYS A 1 106 ? -40.929 -4.506 22.437 1.00 40.28 106 LYS A O 1
ATOM 824 N N . ALA A 1 107 ? -39.960 -2.513 21.943 1.00 41.84 107 ALA A N 1
ATOM 825 C CA . ALA A 1 107 ? -38.824 -2.959 21.143 1.00 41.84 107 ALA A CA 1
ATOM 826 C C . ALA A 1 107 ? -38.016 -4.057 21.863 1.00 41.84 107 ALA A C 1
ATOM 828 O O . ALA A 1 107 ? -37.036 -3.794 22.553 1.00 41.84 107 ALA A O 1
ATOM 829 N N . THR A 1 108 ? -38.459 -5.299 21.716 1.00 40.75 108 THR A N 1
ATOM 830 C CA . THR A 1 108 ? -37.837 -6.516 22.252 1.00 40.75 108 THR A CA 1
ATOM 831 C C . THR A 1 108 ? -37.075 -7.269 21.160 1.00 40.75 108 THR A C 1
ATOM 833 O O . THR A 1 108 ? -36.442 -8.280 21.438 1.00 40.75 108 THR A O 1
ATOM 836 N N . CYS A 1 109 ? -37.066 -6.749 19.928 1.00 39.72 109 CYS A N 1
ATOM 837 C CA . CYS A 1 109 ? -36.600 -7.473 18.744 1.00 39.72 109 CYS A CA 1
ATOM 838 C C . CYS A 1 109 ? -35.173 -7.115 18.286 1.00 39.72 109 CYS A C 1
ATOM 840 O O . CYS A 1 109 ? -34.664 -7.741 17.358 1.00 39.72 109 CYS A O 1
ATOM 842 N N . LEU A 1 110 ? -34.498 -6.167 18.952 1.00 43.38 110 LEU A N 1
ATOM 843 C CA . LEU A 1 110 ? -33.075 -5.861 18.711 1.00 43.38 110 LEU A CA 1
ATOM 844 C C . LEU A 1 110 ? -32.130 -7.018 19.100 1.00 43.38 110 LEU A C 1
ATOM 846 O O . LEU A 1 110 ? -30.949 -6.955 18.797 1.00 43.38 110 LEU A O 1
ATOM 850 N N . SER A 1 111 ? -32.645 -8.076 19.733 1.00 45.19 111 SER A N 1
ATOM 851 C CA . SER A 1 111 ? -31.903 -9.261 20.186 1.00 45.19 111 SER A CA 1
ATOM 852 C C . SER A 1 111 ? -31.704 -10.352 19.123 1.00 45.19 111 SER A C 1
ATOM 854 O O . SER A 1 111 ? -31.054 -11.355 19.404 1.00 45.19 111 SER A O 1
ATOM 856 N N . SER A 1 112 ? -32.279 -10.206 17.923 1.00 42.81 112 SER A N 1
ATOM 857 C CA . SER A 1 112 ? -32.325 -11.287 16.916 1.00 42.81 112 SER A CA 1
ATOM 858 C C . SER A 1 112 ? -31.366 -11.114 15.738 1.00 42.81 112 SER A C 1
ATOM 860 O O . SER A 1 112 ? -31.308 -11.970 14.855 1.00 42.81 112 SER A O 1
ATOM 862 N N . VAL A 1 113 ? -30.605 -10.021 15.708 1.00 42.12 113 VAL A N 1
ATOM 863 C CA . VAL A 1 113 ? -29.705 -9.724 14.598 1.00 42.12 113 VAL A CA 1
ATOM 864 C C . VAL A 1 113 ? -28.279 -10.069 15.015 1.00 42.12 113 VAL A C 1
ATOM 866 O O . VAL A 1 113 ? -27.732 -9.369 15.861 1.00 42.12 113 VAL A O 1
ATOM 869 N N . PRO A 1 114 ? -27.638 -11.100 14.433 1.00 47.69 114 PRO A N 1
ATOM 870 C CA . PRO A 1 114 ? -26.229 -11.360 14.680 1.00 47.69 114 PRO A CA 1
ATOM 871 C C . PRO A 1 114 ? -25.412 -10.242 14.027 1.00 47.69 114 PRO A C 1
ATOM 873 O O . PRO A 1 114 ? -25.021 -10.320 12.862 1.00 47.69 114 PRO A O 1
ATOM 876 N N . VAL A 1 115 ? -25.156 -9.178 14.784 1.00 54.50 115 VAL A N 1
ATOM 877 C CA . VAL A 1 115 ? -24.299 -8.076 14.358 1.00 54.50 115 VAL A CA 1
ATOM 878 C C . VAL A 1 115 ? -22.895 -8.647 14.222 1.00 54.50 115 VAL A C 1
ATOM 880 O O . VAL A 1 115 ? -22.302 -9.057 15.214 1.00 54.50 115 VAL A O 1
ATOM 883 N N . ARG A 1 116 ? -22.369 -8.768 12.997 1.00 57.00 116 ARG A N 1
ATOM 884 C CA . ARG A 1 116 ? -20.998 -9.259 12.727 1.00 57.00 116 ARG A CA 1
ATOM 885 C C . ARG A 1 116 ? -19.914 -8.217 13.022 1.00 57.00 116 ARG A C 1
ATOM 887 O O . ARG A 1 116 ? -18.738 -8.491 12.810 1.00 57.00 116 ARG A O 1
ATOM 894 N N . GLU A 1 117 ? -20.304 -7.043 13.507 1.00 66.62 117 GLU A N 1
ATOM 895 C CA . GLU A 1 117 ? -19.375 -5.987 13.893 1.00 66.62 117 GLU A CA 1
ATOM 896 C C . GLU A 1 117 ? -18.575 -6.383 15.135 1.00 66.62 117 GLU A C 1
ATOM 898 O O . GLU A 1 117 ? -19.038 -7.125 16.005 1.00 66.62 117 GLU A O 1
ATOM 903 N N . GLU A 1 118 ? -17.345 -5.886 15.187 1.00 74.75 118 GLU A N 1
ATOM 904 C CA . GLU A 1 118 ? -16.483 -6.010 16.351 1.00 74.75 118 GLU A CA 1
ATOM 905 C C . GLU A 1 118 ? -17.103 -5.258 17.532 1.00 74.75 118 GLU A C 1
ATOM 907 O O . GLU A 1 118 ? -17.492 -4.095 17.414 1.00 74.75 118 GLU A O 1
ATOM 912 N N . LEU A 1 119 ? -17.197 -5.924 18.682 1.00 83.25 119 LEU A N 1
ATOM 913 C CA . LEU A 1 119 ? -17.703 -5.302 19.899 1.00 83.25 119 LEU A CA 1
ATOM 914 C C . LEU A 1 119 ? -16.616 -4.383 20.453 1.00 83.25 119 LEU A C 1
ATOM 916 O O . LEU A 1 119 ? -15.516 -4.846 20.739 1.00 83.25 119 LEU A O 1
ATOM 920 N N . VAL A 1 120 ? -16.910 -3.093 20.622 1.00 86.81 120 VAL A N 1
ATOM 921 C CA . VAL A 1 120 ? -15.950 -2.119 21.164 1.00 86.81 120 VAL A CA 1
ATOM 922 C C . VAL A 1 120 ? -16.454 -1.585 22.497 1.00 86.81 120 VAL A C 1
ATOM 924 O O . VAL A 1 120 ? -17.508 -0.948 22.556 1.00 86.81 120 VAL A O 1
ATOM 927 N N . VAL A 1 121 ? -15.686 -1.817 23.561 1.00 89.44 121 VAL A N 1
ATOM 928 C CA . VAL A 1 121 ? -15.977 -1.341 24.919 1.00 89.44 121 VAL A CA 1
ATOM 929 C C . VAL A 1 121 ? -14.882 -0.390 25.374 1.00 89.44 121 VAL A C 1
ATOM 931 O O . VAL A 1 121 ? -13.700 -0.721 25.341 1.00 89.44 121 VAL A O 1
ATOM 934 N N . HIS A 1 122 ? -15.281 0.782 25.848 1.00 89.19 122 HIS A N 1
ATOM 935 C CA . HIS A 1 122 ? -14.406 1.726 26.524 1.00 89.19 122 HIS A CA 1
ATOM 936 C C . HIS A 1 122 ? -14.528 1.545 28.034 1.00 89.19 122 HIS A C 1
ATOM 938 O O . HIS A 1 122 ? -15.628 1.616 28.585 1.00 89.19 122 HIS A O 1
ATOM 944 N N . LEU A 1 123 ? -13.394 1.320 28.698 1.00 90.00 123 LEU A N 1
ATOM 945 C CA . LEU A 1 123 ? -13.305 1.133 30.144 1.00 90.00 123 LEU A CA 1
ATOM 946 C C . LEU A 1 123 ? -12.370 2.170 30.772 1.00 90.00 123 LEU A C 1
ATOM 948 O O . LEU A 1 123 ? -11.327 2.521 30.210 1.00 90.00 123 LEU A O 1
ATOM 952 N N . SER A 1 124 ? -12.724 2.623 31.976 1.00 87.94 124 SER A N 1
ATOM 953 C CA . SER A 1 124 ? -11.845 3.453 32.798 1.00 87.94 124 SER A CA 1
ATOM 954 C C . SER A 1 124 ? -10.672 2.629 33.330 1.00 87.94 124 SER A C 1
ATOM 956 O O . SER A 1 124 ? -10.857 1.564 33.919 1.00 87.94 124 SER A O 1
ATOM 958 N N . ALA A 1 125 ? -9.456 3.144 33.158 1.00 85.69 125 ALA A N 1
ATOM 959 C CA . ALA A 1 125 ? -8.246 2.562 33.732 1.00 85.69 125 ALA A CA 1
ATOM 960 C C . ALA A 1 125 ? -8.104 2.824 35.241 1.00 85.69 125 ALA A C 1
ATOM 962 O O . ALA A 1 125 ? -7.430 2.057 35.928 1.00 85.69 125 ALA A O 1
ATOM 963 N N . LYS A 1 126 ? -8.719 3.897 35.762 1.00 84.62 126 LYS A N 1
ATOM 964 C CA . LYS A 1 126 ? -8.693 4.240 37.195 1.00 84.62 126 LYS A CA 1
ATOM 965 C C . LYS A 1 126 ? -9.659 3.376 37.994 1.00 84.62 126 LYS A C 1
ATOM 967 O O . LYS A 1 126 ? -9.297 2.864 39.050 1.00 84.62 126 LYS A O 1
ATOM 972 N N . GLN A 1 127 ? -10.875 3.212 37.476 1.00 85.94 127 GLN A N 1
ATOM 973 C CA . GLN A 1 127 ? -11.936 2.445 38.118 1.00 85.94 127 GLN A CA 1
ATOM 974 C C . GLN A 1 127 ? -12.604 1.511 37.098 1.00 85.94 127 GLN A C 1
ATOM 976 O O . GLN A 1 127 ? -13.662 1.833 36.556 1.00 85.94 127 GLN A O 1
ATOM 981 N N . PRO A 1 128 ? -11.993 0.350 36.808 1.00 86.44 128 PRO A N 1
ATOM 982 C CA . PRO A 1 128 ? -12.563 -0.599 35.865 1.00 86.44 128 PRO A CA 1
ATOM 983 C C . PRO A 1 128 ? -13.850 -1.231 36.411 1.00 86.44 128 PRO A C 1
ATOM 985 O O . PRO A 1 128 ? -13.927 -1.605 37.585 1.00 86.44 128 PRO A O 1
ATOM 988 N N . SER A 1 129 ? -14.842 -1.404 35.535 1.00 87.81 129 SER A N 1
ATOM 989 C CA . SER A 1 129 ? -16.067 -2.148 35.844 1.00 87.81 129 SER A CA 1
ATOM 990 C C . SER A 1 129 ? -15.740 -3.613 36.141 1.00 87.81 129 SER A C 1
ATOM 992 O O . SER A 1 129 ? -15.228 -4.336 35.283 1.00 87.81 129 SER A O 1
ATOM 994 N N . LYS A 1 130 ? -16.055 -4.067 37.358 1.00 89.25 130 LYS A N 1
ATOM 995 C CA . LYS A 1 130 ? -15.855 -5.468 37.763 1.00 89.25 130 LYS A CA 1
ATOM 996 C C . LYS A 1 130 ? -16.816 -6.409 37.043 1.00 89.25 130 LYS A C 1
ATOM 998 O O . LYS A 1 130 ? -16.431 -7.528 36.723 1.00 89.25 130 LYS A O 1
ATOM 1003 N N . ASP A 1 131 ? -18.034 -5.955 36.765 1.00 90.50 131 ASP A N 1
ATOM 1004 C CA . ASP A 1 131 ? -19.069 -6.783 36.147 1.00 90.50 131 ASP A CA 1
ATOM 1005 C C . ASP A 1 131 ? -18.726 -7.109 34.693 1.00 90.50 131 ASP A C 1
ATOM 1007 O O . ASP A 1 131 ? -18.809 -8.268 34.280 1.00 90.50 131 ASP A O 1
ATOM 1011 N N . ILE A 1 132 ? -18.254 -6.113 33.935 1.00 89.75 132 ILE A N 1
ATOM 1012 C CA . ILE A 1 132 ? -17.794 -6.315 32.557 1.00 89.75 132 ILE A CA 1
ATOM 1013 C C . ILE A 1 132 ? -16.546 -7.207 32.543 1.00 89.75 132 ILE A C 1
ATOM 1015 O O . ILE A 1 132 ? -16.470 -8.129 31.733 1.00 89.75 132 ILE A O 1
ATOM 1019 N N . LEU A 1 133 ? -15.589 -6.990 33.452 1.00 90.12 133 LEU A N 1
ATOM 1020 C CA . LEU A 1 133 ? -14.378 -7.814 33.532 1.00 90.12 133 LEU A CA 1
ATOM 1021 C C . LEU A 1 133 ? -14.680 -9.283 33.854 1.00 90.12 133 LEU A C 1
ATOM 1023 O O . LEU A 1 133 ? -14.190 -10.165 33.152 1.00 90.12 133 LEU A O 1
ATOM 1027 N N . ASN A 1 134 ? -15.539 -9.546 34.841 1.00 90.25 134 ASN A N 1
ATOM 1028 C CA . ASN A 1 134 ? -15.967 -10.904 35.189 1.00 90.25 134 ASN A CA 1
ATOM 1029 C C . ASN A 1 134 ? -16.674 -11.597 34.015 1.00 90.25 134 ASN A C 1
ATOM 1031 O O . ASN A 1 134 ? -16.539 -12.803 33.816 1.00 90.25 134 ASN A O 1
ATOM 1035 N N . LEU A 1 135 ? -17.446 -10.843 33.228 1.00 88.69 135 LEU A N 1
ATOM 1036 C CA . LEU A 1 135 ? -18.119 -11.362 32.044 1.00 88.69 135 LEU A CA 1
ATOM 1037 C C . LEU A 1 135 ? -17.115 -11.717 30.938 1.00 88.69 135 LEU A C 1
ATOM 1039 O O . LEU A 1 135 ? -17.227 -12.788 30.346 1.00 88.69 135 LEU A O 1
ATOM 1043 N N . ILE A 1 136 ? -16.116 -10.865 30.694 1.00 88.75 136 ILE A N 1
ATOM 1044 C CA . ILE A 1 136 ? -15.038 -11.137 29.733 1.00 88.75 136 ILE A CA 1
ATOM 1045 C C . ILE A 1 136 ? -14.254 -12.384 30.146 1.00 88.75 136 ILE A C 1
ATOM 1047 O O . ILE A 1 136 ? -14.037 -13.264 29.319 1.00 88.75 136 ILE A O 1
ATOM 1051 N N . GLU A 1 137 ? -13.884 -12.496 31.422 1.00 87.94 137 GLU A N 1
ATOM 1052 C CA . GLU A 1 137 ? -13.179 -13.664 31.956 1.00 87.94 137 GLU A CA 1
ATOM 1053 C C . GLU A 1 137 ? -14.022 -14.939 31.818 1.00 87.94 137 GLU A C 1
ATOM 1055 O O . GLU A 1 137 ? -13.522 -15.981 31.402 1.00 87.94 137 GLU A O 1
ATOM 1060 N N . LYS A 1 138 ? -15.335 -14.857 32.057 1.00 88.00 138 LYS A N 1
ATOM 1061 C CA . LYS A 1 138 ? -16.250 -15.994 31.897 1.00 88.00 138 LYS A CA 1
ATOM 1062 C C . LYS A 1 138 ? -16.370 -16.492 30.452 1.00 88.00 138 LYS A C 1
ATOM 1064 O O . LYS A 1 138 ? -16.591 -17.682 30.249 1.00 88.00 138 LYS A O 1
ATOM 1069 N N . PHE A 1 139 ? -16.272 -15.606 29.463 1.00 85.25 139 PHE A N 1
ATOM 1070 C CA . PHE A 1 139 ? -16.477 -15.932 28.046 1.00 85.25 139 PHE A CA 1
ATOM 1071 C C . PHE A 1 139 ? -15.200 -15.823 27.198 1.00 85.25 139 PHE A C 1
ATOM 1073 O O . PHE A 1 139 ? -15.291 -15.782 25.969 1.00 85.25 139 PHE A O 1
ATOM 1080 N N . HIS A 1 140 ? -14.019 -15.798 27.823 1.00 82.88 140 HIS A N 1
ATOM 1081 C CA . HIS A 1 140 ? -12.742 -15.635 27.121 1.00 82.88 140 HIS A CA 1
ATOM 1082 C C . HIS A 1 140 ? -12.512 -16.718 26.051 1.00 82.88 140 HIS A C 1
ATOM 1084 O O . HIS A 1 140 ? -12.062 -16.399 24.956 1.00 82.88 140 HIS A O 1
ATOM 1090 N N . ASP A 1 141 ? -12.955 -17.955 26.297 1.00 80.31 141 ASP A N 1
ATOM 1091 C CA . ASP A 1 141 ? -12.877 -19.074 25.344 1.00 80.31 141 ASP A CA 1
ATOM 1092 C C . ASP A 1 141 ? -13.679 -18.856 24.050 1.00 80.31 141 ASP A C 1
ATOM 1094 O O . ASP A 1 141 ? -13.399 -19.480 23.031 1.00 80.31 141 ASP A O 1
ATOM 1098 N N . LYS A 1 142 ? -14.679 -17.967 24.051 1.00 78.88 142 LYS A N 1
ATOM 1099 C CA . LYS A 1 142 ? -15.514 -17.657 22.873 1.00 78.88 142 LYS A CA 1
ATOM 1100 C C . LYS A 1 142 ? -15.140 -16.325 22.214 1.00 78.88 142 LYS A C 1
ATOM 1102 O O . LYS A 1 142 ? -15.688 -15.971 21.164 1.00 78.88 142 LYS A O 1
ATOM 1107 N N . LEU A 1 143 ? -14.217 -15.582 22.822 1.00 78.94 143 LEU A N 1
ATOM 1108 C CA . LEU A 1 143 ? -13.842 -14.230 22.433 1.00 78.94 143 LEU A CA 1
ATOM 1109 C C . LEU A 1 143 ? -12.413 -14.188 21.885 1.00 78.94 143 LEU A C 1
ATOM 1111 O O . LEU A 1 143 ? -11.504 -14.854 22.368 1.00 78.94 143 LEU A O 1
ATOM 1115 N N . SER A 1 144 ? -12.211 -13.359 20.867 1.00 84.62 144 SER A N 1
ATOM 1116 C CA . SER A 1 144 ? -10.898 -12.867 20.467 1.00 84.62 144 SER A CA 1
ATOM 1117 C C . SER A 1 144 ? -10.751 -11.467 21.049 1.00 84.62 144 SER A C 1
ATOM 1119 O O . SER A 1 144 ? -11.361 -10.516 20.556 1.00 84.62 144 SER A O 1
ATOM 1121 N N . ILE A 1 145 ? -10.009 -11.359 22.151 1.00 86.75 145 ILE A N 1
ATOM 1122 C CA . ILE A 1 145 ? -9.901 -10.122 22.927 1.00 86.75 145 ILE A CA 1
ATOM 1123 C C . ILE A 1 145 ? -8.697 -9.317 22.438 1.00 86.75 145 ILE A C 1
ATOM 1125 O O . ILE A 1 145 ? -7.567 -9.804 22.445 1.00 86.75 145 ILE A O 1
ATOM 1129 N N . ARG A 1 146 ? -8.931 -8.060 22.064 1.00 88.19 146 ARG A N 1
ATOM 1130 C CA . ARG A 1 146 ? -7.892 -7.072 21.757 1.00 88.19 146 ARG A CA 1
ATOM 1131 C C . ARG A 1 146 ? -7.957 -5.947 22.768 1.00 88.19 146 ARG A C 1
ATOM 1133 O O . ARG A 1 146 ? -9.039 -5.447 23.066 1.00 88.19 146 ARG A O 1
ATOM 1140 N N . THR A 1 147 ? -6.807 -5.522 23.271 1.00 89.12 147 THR A N 1
ATOM 1141 C CA . THR A 1 147 ? -6.741 -4.402 24.207 1.00 89.12 147 THR A CA 1
ATOM 1142 C C . THR A 1 147 ? -5.934 -3.256 23.623 1.00 89.12 147 THR A C 1
ATOM 1144 O O . THR A 1 147 ? -4.878 -3.442 23.019 1.00 89.12 147 THR A O 1
ATOM 1147 N N . TYR A 1 148 ? -6.452 -2.044 23.791 1.00 89.06 148 TYR A N 1
ATOM 1148 C CA . TYR A 1 148 ? -5.811 -0.815 23.350 1.00 89.06 148 TYR A CA 1
ATOM 1149 C C . TYR A 1 148 ? -5.743 0.182 24.496 1.00 89.06 148 TYR A C 1
ATOM 1151 O O . TYR A 1 148 ? -6.601 0.223 25.378 1.00 89.06 148 TYR A O 1
ATOM 1159 N N . ARG A 1 149 ? -4.717 1.030 24.456 1.00 88.06 149 ARG A N 1
ATOM 1160 C CA . ARG A 1 149 ? -4.579 2.175 25.356 1.00 88.06 149 ARG A CA 1
ATOM 1161 C C . ARG A 1 149 ? -4.949 3.438 24.596 1.00 88.06 149 ARG A C 1
ATOM 1163 O O . ARG A 1 149 ? -4.356 3.738 23.562 1.00 88.06 149 ARG A O 1
ATOM 1170 N N . HIS A 1 150 ? -5.923 4.177 25.108 1.00 87.38 150 HIS A N 1
ATOM 1171 C CA . HIS A 1 150 ? -6.295 5.481 24.584 1.00 87.38 150 HIS A CA 1
ATOM 1172 C C . HIS A 1 150 ? -5.175 6.502 24.837 1.00 87.38 150 HIS A C 1
ATOM 1174 O O . HIS A 1 150 ? -4.403 6.382 25.791 1.00 87.38 150 HIS A O 1
ATOM 1180 N N . SER A 1 151 ? -5.098 7.550 24.012 1.00 83.94 151 SER A N 1
ATOM 1181 C CA . SER A 1 151 ? -4.054 8.582 24.119 1.00 83.94 151 SER A CA 1
ATOM 1182 C C . SER A 1 151 ? -4.066 9.343 25.446 1.00 83.94 151 SER A C 1
ATOM 1184 O O . SER A 1 151 ? -3.063 9.953 25.800 1.00 83.94 151 SER A O 1
ATOM 1186 N N . SER A 1 152 ? -5.171 9.294 26.187 1.00 81.75 152 SER A N 1
ATOM 1187 C CA . SER A 1 152 ? -5.281 9.852 27.537 1.00 81.75 152 SER A CA 1
ATOM 1188 C C . SER A 1 152 ? -4.389 9.136 28.566 1.00 81.75 152 SER A C 1
ATOM 1190 O O . SER A 1 152 ? -4.063 9.723 29.583 1.00 81.75 152 SER A O 1
ATOM 1192 N N . LEU A 1 153 ? -3.959 7.891 28.309 1.00 80.25 153 LEU A N 1
ATOM 1193 C CA . LEU A 1 153 ? -3.106 7.092 29.208 1.00 80.25 153 LEU A CA 1
ATOM 1194 C C . LEU A 1 153 ? -1.610 7.125 28.841 1.00 80.25 153 LEU A C 1
ATOM 1196 O O . LEU A 1 153 ? -0.861 6.254 29.279 1.00 80.25 153 LEU A O 1
ATOM 1200 N N . ARG A 1 154 ? -1.158 8.089 28.025 1.00 72.81 154 ARG A N 1
ATOM 1201 C CA . ARG A 1 154 ? 0.215 8.123 27.474 1.00 72.81 154 ARG A CA 1
ATOM 1202 C C . ARG A 1 154 ? 1.322 8.049 28.530 1.00 72.81 154 ARG A C 1
ATOM 1204 O O . ARG A 1 154 ? 2.295 7.336 28.309 1.00 72.81 154 ARG A O 1
ATOM 1211 N N . ASP A 1 155 ? 1.135 8.715 29.667 1.00 70.88 155 ASP A N 1
ATOM 1212 C CA . ASP A 1 155 ? 2.165 8.846 30.709 1.00 70.88 155 ASP A CA 1
ATOM 1213 C C . ASP A 1 155 ? 1.834 8.069 31.998 1.00 70.88 155 ASP A C 1
ATOM 1215 O O . ASP A 1 155 ? 2.608 8.060 32.958 1.00 70.88 155 ASP A O 1
ATOM 1219 N N . ALA A 1 156 ? 0.685 7.386 32.035 1.00 73.12 156 ALA A N 1
ATOM 1220 C CA . ALA A 1 156 ? 0.233 6.646 33.205 1.00 73.12 156 ALA A CA 1
ATOM 1221 C C . ALA A 1 156 ? 0.808 5.220 33.216 1.00 73.12 156 ALA A C 1
ATOM 1223 O O . ALA A 1 156 ? 0.687 4.466 32.246 1.00 73.12 156 ALA A O 1
ATOM 1224 N N . LYS A 1 157 ? 1.382 4.802 34.354 1.00 74.75 157 LYS A N 1
ATOM 1225 C CA . LYS A 1 157 ? 1.710 3.389 34.602 1.00 74.75 157 LYS A CA 1
ATOM 1226 C C . LYS A 1 157 ? 0.411 2.596 34.770 1.00 74.75 157 LYS A C 1
ATOM 1228 O O . LYS A 1 157 ? -0.076 2.430 35.883 1.00 74.75 157 LYS A O 1
ATOM 1233 N N . PHE A 1 158 ? -0.145 2.122 33.660 1.00 81.38 158 PHE A N 1
ATOM 1234 C CA . PHE A 1 158 ? -1.316 1.252 33.637 1.00 81.38 158 PHE A CA 1
ATOM 1235 C C . PHE A 1 158 ? -0.902 -0.189 33.328 1.00 81.38 158 PHE A C 1
ATOM 1237 O O . PHE A 1 158 ? -0.249 -0.452 32.311 1.00 81.38 158 PHE A O 1
ATOM 1244 N N . ASN A 1 159 ? -1.275 -1.110 34.218 1.00 84.06 159 ASN A N 1
ATOM 1245 C CA . ASN A 1 159 ? -1.157 -2.543 33.987 1.00 84.06 159 ASN A CA 1
ATOM 1246 C C . ASN A 1 159 ? -2.523 -3.072 33.551 1.00 84.06 159 ASN A C 1
ATOM 1248 O O . ASN A 1 159 ? -3.498 -2.912 34.281 1.00 84.06 159 ASN A O 1
ATOM 1252 N N . ASP A 1 160 ? -2.587 -3.658 32.361 1.00 85.00 160 ASP A N 1
ATOM 1253 C CA . ASP A 1 160 ? -3.846 -4.106 31.777 1.00 85.00 160 ASP A CA 1
ATOM 1254 C C . ASP A 1 160 ? -4.279 -5.434 32.431 1.00 85.00 160 ASP A C 1
ATOM 1256 O O . ASP A 1 160 ? -3.569 -6.435 32.291 1.00 85.00 160 ASP A O 1
ATOM 1260 N N . PRO A 1 161 ? -5.415 -5.468 33.158 1.00 83.88 161 PRO A N 1
ATOM 1261 C CA . PRO A 1 161 ? -5.833 -6.640 33.925 1.00 83.88 161 PRO A CA 1
ATOM 1262 C C . PRO A 1 161 ? -6.179 -7.849 33.048 1.00 83.88 161 PRO A C 1
ATOM 1264 O O . PRO A 1 161 ? -6.129 -8.977 33.531 1.00 83.88 161 PRO A O 1
ATOM 1267 N N . ILE A 1 162 ? -6.503 -7.638 31.770 1.00 85.88 162 ILE A N 1
ATOM 1268 C CA . ILE A 1 162 ? -6.923 -8.698 30.840 1.00 85.88 162 ILE A CA 1
ATOM 1269 C C . ILE A 1 162 ? -5.885 -8.960 29.745 1.00 85.88 162 ILE A C 1
ATOM 1271 O O . ILE A 1 162 ? -6.152 -9.704 28.802 1.00 85.88 162 ILE A O 1
ATOM 1275 N N . GLN A 1 163 ? -4.673 -8.410 29.878 1.00 81.25 163 GLN A N 1
ATOM 1276 C CA . GLN A 1 163 ? -3.608 -8.585 28.888 1.00 81.25 163 GLN A CA 1
ATOM 1277 C C . GLN A 1 163 ? -3.283 -10.064 28.639 1.00 81.25 163 GLN A C 1
ATOM 1279 O O . GLN A 1 163 ? -3.072 -10.465 27.497 1.00 81.25 163 GLN A O 1
ATOM 1284 N N . ASN A 1 164 ? -3.315 -10.894 29.683 1.00 78.06 164 ASN A N 1
ATOM 1285 C CA . ASN A 1 164 ? -3.019 -12.326 29.581 1.00 78.06 164 ASN A CA 1
ATOM 1286 C C . ASN A 1 164 ? -4.147 -13.140 28.918 1.00 78.06 164 ASN A C 1
ATOM 1288 O O . ASN A 1 164 ? -3.903 -14.258 28.474 1.00 78.06 164 ASN A O 1
ATOM 1292 N N . LEU A 1 165 ? -5.361 -12.584 28.812 1.00 73.88 165 LEU A N 1
ATOM 1293 C CA . LEU A 1 165 ? -6.507 -13.220 28.148 1.00 73.88 165 LEU A CA 1
ATOM 1294 C C . LEU A 1 165 ? -6.495 -13.002 26.624 1.00 73.88 165 LEU A C 1
ATOM 1296 O O . LEU A 1 165 ? -7.215 -13.674 25.894 1.00 73.88 165 LEU A O 1
ATOM 1300 N N . SER A 1 166 ? -5.656 -12.088 26.127 1.00 61.28 166 SER A N 1
ATOM 1301 C CA . SER A 1 166 ? -5.602 -11.687 24.711 1.00 61.28 166 SER A CA 1
ATOM 1302 C C . SER A 1 166 ? -4.971 -12.718 23.759 1.00 61.28 166 SER A C 1
ATOM 1304 O O . SER A 1 166 ? -4.914 -12.484 22.555 1.00 61.28 166 SER A O 1
ATOM 1306 N N . SER A 1 167 ? -4.462 -13.847 24.269 1.00 55.09 167 SER A N 1
ATOM 1307 C CA . SER A 1 167 ? -3.502 -14.691 23.530 1.00 55.09 167 SER A CA 1
ATOM 1308 C C . SER A 1 167 ? -3.919 -16.146 23.296 1.00 55.09 167 SER A C 1
ATOM 1310 O O . SER A 1 167 ? -3.130 -16.905 22.739 1.00 55.09 167 SER A O 1
ATOM 1312 N N . SER A 1 168 ? -5.127 -16.566 23.677 1.00 50.19 168 SER A N 1
ATOM 1313 C CA . SER A 1 168 ? -5.537 -17.966 23.521 1.00 50.19 168 SER A CA 1
ATOM 1314 C C . SER A 1 168 ? -6.855 -18.078 22.775 1.00 50.19 168 SER A C 1
ATOM 1316 O O . SER A 1 168 ? -7.907 -18.079 23.398 1.00 50.19 168 SER A O 1
ATOM 1318 N N . ASN A 1 169 ? -6.800 -18.190 21.444 1.00 52.66 169 ASN A N 1
ATOM 1319 C CA . ASN A 1 169 ? -7.788 -18.997 20.732 1.00 52.66 169 ASN A CA 1
ATOM 1320 C C . ASN A 1 169 ? -7.337 -19.418 19.326 1.00 52.66 169 ASN A C 1
ATOM 1322 O O . ASN A 1 169 ? -7.059 -18.590 18.462 1.00 52.66 169 ASN A O 1
ATOM 1326 N N . ASN A 1 170 ? -7.318 -20.739 19.124 1.00 47.78 170 ASN A N 1
ATOM 1327 C CA . ASN A 1 170 ? -7.009 -21.473 17.890 1.00 47.78 170 ASN A CA 1
ATOM 1328 C C . ASN A 1 170 ? -8.296 -21.862 17.121 1.00 47.78 170 ASN A C 1
ATOM 1330 O O . ASN A 1 170 ? -8.393 -22.965 16.586 1.00 47.78 170 ASN A O 1
ATOM 1334 N N . GLY A 1 171 ? -9.317 -21.000 17.097 1.00 48.00 171 GLY A N 1
ATOM 1335 C CA . GLY A 1 171 ? -10.624 -21.317 16.509 1.00 48.00 171 GLY A CA 1
ATOM 1336 C C . GLY A 1 171 ? -11.083 -20.278 15.489 1.00 48.00 171 GLY A C 1
ATOM 1337 O O . GLY A 1 171 ? -11.082 -19.086 15.776 1.00 48.00 171 GLY A O 1
ATOM 1338 N N . ASN A 1 172 ? -11.534 -20.735 14.319 1.00 50.41 172 ASN A N 1
ATOM 1339 C CA . ASN A 1 172 ? -12.024 -19.902 13.210 1.00 50.41 172 ASN A CA 1
ATOM 1340 C C . ASN A 1 172 ? -13.331 -19.119 13.503 1.00 50.41 172 ASN A C 1
ATOM 1342 O O . ASN A 1 172 ? -13.812 -18.419 12.617 1.00 50.41 172 ASN A O 1
ATOM 1346 N N . GLU A 1 173 ? -13.922 -19.205 14.705 1.00 56.53 173 GLU A N 1
ATOM 1347 C CA . GLU A 1 173 ? -15.284 -18.695 14.972 1.00 56.53 173 GLU A CA 1
ATOM 1348 C C . GLU A 1 173 ? -15.448 -17.820 16.235 1.00 56.53 173 GLU A C 1
ATOM 1350 O O . GLU A 1 173 ? -16.578 -17.544 16.667 1.00 56.53 173 GLU A O 1
ATOM 1355 N N . SER A 1 174 ? -14.354 -17.328 16.822 1.00 65.06 174 SER A N 1
ATOM 1356 C CA . SER A 1 174 ? -14.412 -16.446 17.999 1.00 65.06 174 SER A CA 1
ATOM 1357 C C . SER A 1 174 ? -14.902 -15.035 17.637 1.00 65.06 174 SER A C 1
ATOM 1359 O O . SER A 1 174 ? -14.474 -14.438 16.649 1.00 65.06 174 SER A O 1
ATOM 1361 N N . ARG A 1 175 ? -15.804 -14.466 18.448 1.00 75.50 175 ARG A N 1
ATOM 1362 C CA . ARG A 1 175 ? -16.261 -13.069 18.297 1.00 75.50 175 ARG A CA 1
ATOM 1363 C C . ARG A 1 175 ? -15.135 -12.109 18.688 1.00 75.50 175 ARG A C 1
ATOM 1365 O O . ARG A 1 175 ? -14.522 -12.307 19.732 1.00 75.50 175 ARG A O 1
ATOM 1372 N N . SER A 1 176 ? -14.875 -11.067 17.901 1.00 82.94 176 SER A N 1
ATOM 1373 C CA . SER A 1 176 ? -13.890 -10.045 18.269 1.00 82.94 176 SER A CA 1
ATOM 1374 C C . SER A 1 176 ? -14.467 -9.058 19.288 1.00 82.94 176 SER A C 1
ATOM 1376 O O . SER A 1 176 ? -15.532 -8.470 19.079 1.00 82.94 176 SER A O 1
ATOM 1378 N N . LEU A 1 177 ? -13.749 -8.886 20.397 1.00 86.81 177 LEU A N 1
ATOM 1379 C CA . LEU A 1 177 ? -14.013 -7.879 21.417 1.00 86.81 177 LEU A CA 1
ATOM 1380 C C . LEU A 1 177 ? -12.777 -6.994 21.556 1.00 86.81 177 LEU A C 1
ATOM 1382 O O . LEU A 1 177 ? -11.713 -7.455 21.968 1.00 86.81 177 LEU A O 1
ATOM 1386 N N . THR A 1 178 ? -12.939 -5.713 21.265 1.00 89.00 178 THR A N 1
ATOM 1387 C CA . THR A 1 178 ? -11.927 -4.689 21.484 1.00 89.00 178 THR A CA 1
ATOM 1388 C C . THR A 1 178 ? -12.243 -3.907 22.758 1.00 89.00 178 THR A C 1
ATOM 1390 O O . THR A 1 178 ? -13.306 -3.304 22.900 1.00 89.00 178 THR A O 1
ATOM 1393 N N . VAL A 1 179 ? -11.292 -3.897 23.690 1.00 90.31 179 VAL A N 1
ATOM 1394 C CA . VAL A 1 179 ? -11.343 -3.131 24.938 1.00 90.31 179 VAL A CA 1
ATOM 1395 C C . VAL A 1 179 ? -10.376 -1.957 24.842 1.00 90.31 179 VAL A C 1
ATOM 1397 O O . VAL A 1 179 ? -9.177 -2.135 24.626 1.00 90.31 179 VAL A O 1
ATOM 1400 N N . ILE A 1 180 ? -10.894 -0.745 25.011 1.00 90.31 180 ILE A N 1
ATOM 1401 C CA . ILE A 1 180 ? -10.117 0.492 24.984 1.00 90.31 180 ILE A CA 1
ATOM 1402 C C . ILE A 1 180 ? -10.049 1.050 26.402 1.00 90.31 180 ILE A C 1
ATOM 1404 O O . ILE A 1 180 ? -11.052 1.481 26.969 1.00 90.31 180 ILE A O 1
ATOM 1408 N N . TRP A 1 181 ? -8.844 1.078 26.956 1.00 90.56 181 TRP A N 1
ATOM 1409 C CA . TRP A 1 181 ? -8.561 1.669 28.256 1.00 90.56 181 TRP A CA 1
ATOM 1410 C C . TRP A 1 181 ? -8.374 3.178 28.123 1.00 90.56 181 TRP A C 1
ATOM 1412 O O . TRP A 1 181 ? -7.542 3.621 27.329 1.00 90.56 181 TRP A O 1
ATOM 1422 N N . ALA A 1 182 ? -9.107 3.971 28.904 1.00 87.75 182 ALA A N 1
ATOM 1423 C CA . ALA A 1 182 ? -8.999 5.430 28.923 1.00 87.75 182 ALA A CA 1
ATOM 1424 C C . ALA A 1 182 ? -8.739 5.985 30.334 1.00 87.75 182 ALA A C 1
ATOM 1426 O O . ALA A 1 182 ? -9.065 5.358 31.341 1.00 87.75 182 ALA A O 1
ATOM 1427 N N . ASP A 1 183 ? -8.134 7.175 30.390 1.00 81.06 183 ASP A N 1
ATOM 1428 C CA . ASP A 1 183 ? -7.914 7.924 31.630 1.00 81.06 183 ASP A CA 1
ATOM 1429 C C . ASP A 1 183 ? -9.098 8.867 31.803 1.00 81.06 183 ASP A C 1
ATOM 1431 O O . ASP A 1 183 ? -9.126 9.962 31.244 1.00 81.06 183 ASP A O 1
ATOM 1435 N N . GLY A 1 184 ? -10.123 8.394 32.495 1.00 67.00 184 GLY A N 1
ATOM 1436 C CA . GLY A 1 184 ? -11.314 9.178 32.764 1.00 67.00 184 GLY A CA 1
ATOM 1437 C C . GLY A 1 184 ? -12.133 8.543 33.871 1.00 67.00 184 GLY A C 1
ATOM 1438 O O . GLY A 1 184 ? -12.181 7.320 33.985 1.00 67.00 184 GLY A O 1
ATOM 1439 N N . ASP A 1 185 ? -12.801 9.384 34.652 1.00 64.00 185 ASP A N 1
ATOM 1440 C CA . ASP A 1 185 ? -13.878 8.976 35.564 1.00 64.00 185 ASP A CA 1
ATOM 1441 C C . ASP A 1 185 ? -15.198 8.752 34.793 1.00 64.00 185 ASP A C 1
ATOM 1443 O O . ASP A 1 185 ? -16.275 8.649 35.378 1.00 64.00 185 ASP A O 1
ATOM 1447 N N . GLU A 1 186 ? -15.128 8.723 33.456 1.00 67.44 186 GLU A N 1
ATOM 1448 C CA . GLU A 1 186 ? -16.265 8.445 32.591 1.00 67.44 186 GLU A CA 1
ATOM 1449 C C . GLU A 1 186 ? -16.753 7.010 32.802 1.00 67.44 186 GLU A C 1
ATOM 1451 O O . GLU A 1 186 ? -15.967 6.058 32.856 1.00 67.44 186 GLU A O 1
ATOM 1456 N N . LEU A 1 187 ? -18.076 6.870 32.899 1.00 73.12 187 LEU A N 1
ATOM 1457 C CA . LEU A 1 187 ? -18.742 5.575 32.946 1.00 73.12 187 LEU A CA 1
ATOM 1458 C C . LEU A 1 187 ? -18.395 4.754 31.696 1.00 73.12 187 LEU A C 1
ATOM 1460 O O . LEU A 1 187 ? -18.213 5.326 30.612 1.00 73.12 187 LEU A O 1
ATOM 1464 N N . PRO A 1 188 ? -18.314 3.418 31.822 1.00 83.12 188 PRO A N 1
ATOM 1465 C CA . PRO A 1 188 ? -18.022 2.564 30.686 1.00 83.12 188 PRO A CA 1
ATOM 1466 C C . PRO A 1 188 ? -19.079 2.765 29.602 1.00 83.12 188 PRO A C 1
ATOM 1468 O O . PRO A 1 188 ? -20.276 2.866 29.882 1.00 83.12 188 PRO A O 1
ATOM 1471 N N . TYR A 1 189 ? -18.633 2.809 28.352 1.00 84.69 189 TYR A N 1
ATOM 1472 C CA . TYR A 1 189 ? -19.535 2.895 27.214 1.00 84.69 189 TYR A CA 1
ATOM 1473 C C . TYR A 1 189 ? -19.129 1.935 26.104 1.00 84.69 189 TYR A C 1
ATOM 1475 O O . TYR A 1 189 ? -17.966 1.573 25.950 1.00 84.69 189 TYR A O 1
ATOM 1483 N N . MET A 1 190 ? -20.109 1.529 25.311 1.00 84.62 190 MET A N 1
ATOM 1484 C CA . MET A 1 190 ? -19.940 0.633 24.173 1.00 84.62 190 MET A CA 1
ATOM 1485 C C . MET A 1 190 ? -20.553 1.264 22.929 1.00 84.62 190 MET A C 1
ATOM 1487 O O . MET A 1 190 ? -21.566 1.964 23.010 1.00 84.62 190 MET A O 1
ATOM 1491 N N . PHE A 1 191 ? -19.968 0.976 21.771 1.00 75.88 191 PHE A N 1
ATOM 1492 C CA . PHE A 1 191 ? -20.641 1.170 20.493 1.00 75.88 191 PHE A CA 1
ATOM 1493 C C . PHE A 1 191 ? -21.181 -0.167 19.991 1.00 75.88 191 PHE A C 1
ATOM 1495 O O . PHE A 1 191 ? -20.445 -1.148 19.916 1.00 75.88 191 PHE A O 1
ATOM 1502 N N . HIS A 1 192 ? -22.466 -0.195 19.653 1.00 72.06 192 HIS A N 1
ATOM 1503 C CA . HIS A 1 192 ? -23.114 -1.350 19.042 1.00 72.06 192 HIS A CA 1
ATOM 1504 C C . HIS A 1 192 ? -24.109 -0.868 17.985 1.00 72.06 192 HIS A C 1
ATOM 1506 O O . HIS A 1 192 ? -24.959 -0.031 18.297 1.00 72.06 192 HIS A O 1
ATOM 1512 N N . ALA A 1 193 ? -23.989 -1.353 16.743 1.00 67.88 193 ALA A N 1
ATOM 1513 C CA . ALA A 1 193 ? -24.861 -0.985 15.623 1.00 67.88 193 ALA A CA 1
ATOM 1514 C C . ALA A 1 193 ? -25.063 0.543 15.495 1.00 67.88 193 ALA A C 1
ATOM 1516 O O . ALA A 1 193 ? -26.186 1.047 15.471 1.00 67.88 193 ALA A O 1
ATOM 1517 N N . HIS A 1 194 ? -23.958 1.300 15.494 1.00 63.53 194 HIS A N 1
ATOM 1518 C CA . HIS A 1 194 ? -23.926 2.775 15.447 1.00 63.53 194 HIS A CA 1
ATOM 1519 C C . HIS A 1 194 ? -24.563 3.519 16.636 1.00 63.53 194 HIS A C 1
ATOM 1521 O O . HIS A 1 194 ? -24.661 4.748 16.615 1.00 63.53 194 HIS A O 1
ATOM 1527 N N . LYS A 1 195 ? -24.954 2.819 17.704 1.00 70.31 195 LYS A N 1
ATOM 1528 C CA . LYS A 1 195 ? -25.500 3.425 18.921 1.00 70.31 195 LYS A CA 1
ATOM 1529 C C . LYS A 1 195 ? -24.464 3.415 20.041 1.00 70.31 195 LYS A C 1
ATOM 1531 O O . LYS A 1 195 ? -23.895 2.373 20.361 1.00 70.31 195 LYS A O 1
ATOM 1536 N N . LYS A 1 196 ? -24.251 4.578 20.666 1.00 80.44 196 LYS A N 1
ATOM 1537 C CA . LYS A 1 196 ? -23.464 4.694 21.901 1.00 80.44 196 LYS A CA 1
ATOM 1538 C C . LYS A 1 196 ? -24.335 4.293 23.095 1.00 80.44 196 LYS A C 1
ATOM 1540 O O . LYS A 1 196 ? -25.396 4.880 23.309 1.00 80.44 196 LYS A O 1
ATOM 1545 N N . ILE A 1 197 ? -23.891 3.306 23.863 1.00 83.69 197 ILE A N 1
ATOM 1546 C CA . ILE A 1 197 ? -24.522 2.838 25.100 1.00 83.69 197 ILE A CA 1
ATOM 1547 C C . ILE A 1 197 ? -23.623 3.277 26.251 1.00 83.69 197 ILE A C 1
ATOM 1549 O O . ILE A 1 197 ? -22.487 2.832 26.313 1.00 83.69 197 ILE A O 1
ATOM 1553 N N . ASN A 1 198 ? -24.116 4.144 27.137 1.00 83.94 198 ASN A N 1
ATOM 1554 C CA . ASN A 1 198 ? -23.328 4.742 28.231 1.00 83.94 198 ASN A CA 1
ATOM 1555 C C . ASN A 1 198 ? -23.637 4.141 29.615 1.00 83.94 198 ASN A C 1
ATOM 1557 O O . ASN A 1 198 ? -23.203 4.682 30.626 1.00 83.94 198 ASN A O 1
ATOM 1561 N N . ASP A 1 199 ? -24.464 3.098 29.665 1.00 84.69 199 ASP A N 1
ATOM 1562 C CA . ASP A 1 199 ? -24.988 2.525 30.902 1.00 84.69 199 ASP A CA 1
ATOM 1563 C C . ASP A 1 199 ? -24.425 1.117 31.115 1.00 84.69 199 ASP A C 1
ATOM 1565 O O . ASP A 1 199 ? -24.622 0.231 30.282 1.00 84.69 199 ASP A O 1
ATOM 1569 N N . GLU A 1 200 ? -23.722 0.912 32.227 1.00 85.00 200 GLU A N 1
ATOM 1570 C CA . GLU A 1 200 ? -23.032 -0.341 32.546 1.00 85.00 200 GLU A CA 1
ATOM 1571 C C . GLU A 1 200 ? -23.977 -1.564 32.588 1.00 85.00 200 GLU A C 1
ATOM 1573 O O . GLU A 1 200 ? -23.692 -2.539 31.885 1.00 85.00 200 GLU A O 1
ATOM 1578 N N . PRO A 1 201 ? -25.137 -1.531 33.282 1.00 87.06 2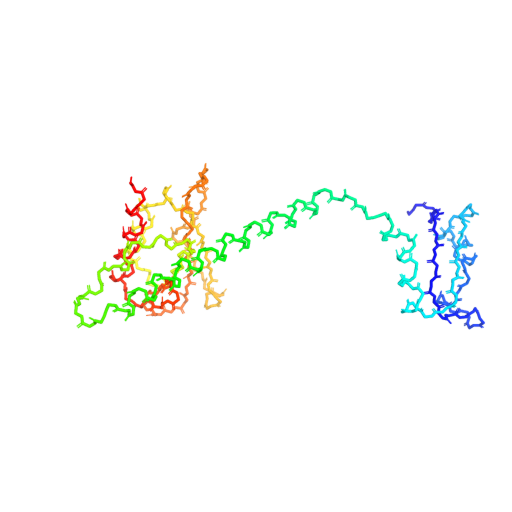01 PRO A N 1
ATOM 1579 C CA . PRO A 1 201 ? -26.129 -2.609 33.228 1.00 87.06 201 PRO A CA 1
ATOM 1580 C C . PRO A 1 201 ? -26.583 -2.956 31.807 1.00 87.06 201 PRO A C 1
ATOM 1582 O O . PRO A 1 201 ? -26.720 -4.133 31.457 1.00 87.06 201 PRO A O 1
ATOM 1585 N N . SER A 1 202 ? -26.799 -1.939 30.970 1.00 84.31 202 SER A N 1
ATOM 1586 C CA . SER A 1 202 ? -27.198 -2.126 29.574 1.00 84.31 202 SER A CA 1
ATOM 1587 C C . SER A 1 202 ? -26.103 -2.812 28.749 1.00 84.31 202 SER A C 1
ATOM 1589 O O . SER A 1 202 ? -26.407 -3.708 27.960 1.00 84.31 202 SER A O 1
ATOM 1591 N N . ILE A 1 203 ? -24.833 -2.446 28.962 1.00 85.94 203 ILE A N 1
ATOM 1592 C CA . ILE A 1 203 ? -23.669 -3.075 28.313 1.00 85.94 203 ILE A CA 1
ATOM 1593 C C . ILE A 1 203 ? -23.549 -4.542 28.732 1.00 85.94 203 ILE A C 1
ATOM 1595 O O . ILE A 1 203 ? -23.407 -5.415 27.879 1.00 85.94 203 ILE A O 1
ATOM 1599 N N . VAL A 1 204 ? -23.656 -4.830 30.032 1.00 87.56 204 VAL A N 1
ATOM 1600 C CA . VAL A 1 204 ? -23.562 -6.195 30.575 1.00 87.56 204 VAL A CA 1
ATOM 1601 C C . VAL A 1 204 ? -24.678 -7.088 30.034 1.00 87.56 204 VAL A C 1
ATOM 1603 O O . VAL A 1 204 ? -24.418 -8.235 29.660 1.00 87.56 204 VAL A O 1
ATOM 1606 N N . ASN A 1 205 ? -25.911 -6.581 29.956 1.00 85.25 205 ASN A N 1
ATOM 1607 C CA . ASN A 1 205 ? -27.039 -7.333 29.409 1.00 85.25 205 ASN A CA 1
ATOM 1608 C C . ASN A 1 205 ? -26.839 -7.637 27.917 1.00 85.25 205 ASN A C 1
ATOM 1610 O O . ASN A 1 205 ? -27.021 -8.778 27.500 1.00 85.25 205 ASN A O 1
ATOM 1614 N N . LEU A 1 206 ? -26.403 -6.649 27.129 1.00 83.12 206 LEU A N 1
ATOM 1615 C CA . LEU A 1 206 ? -26.164 -6.827 25.697 1.00 83.12 206 LEU A CA 1
ATOM 1616 C C . LEU A 1 206 ? -25.029 -7.820 25.431 1.00 83.12 206 LEU A C 1
ATOM 1618 O O . LEU A 1 206 ? -25.215 -8.776 24.682 1.00 83.12 206 LEU A O 1
ATOM 1622 N N . LEU A 1 207 ? -23.890 -7.655 26.108 1.00 82.38 207 LEU A N 1
ATOM 1623 C CA . LEU A 1 207 ? -22.775 -8.599 26.031 1.00 82.38 207 LEU A CA 1
ATOM 1624 C C . LEU A 1 207 ? -23.210 -10.010 26.439 1.00 82.38 207 LEU A C 1
ATOM 1626 O O . LEU A 1 207 ? -22.881 -10.982 25.766 1.00 82.38 207 LEU A O 1
ATOM 1630 N N . SER A 1 208 ? -23.997 -10.135 27.510 1.00 83.75 208 SER A N 1
ATOM 1631 C CA . SER A 1 208 ? -24.527 -11.427 27.952 1.00 83.75 208 SER A CA 1
ATOM 1632 C C . SER A 1 208 ? -25.445 -12.074 26.917 1.00 83.75 208 SER A C 1
ATOM 1634 O O . SER A 1 208 ? -25.437 -13.295 26.802 1.00 83.75 208 SER A O 1
ATOM 1636 N N . GLN A 1 209 ? -26.257 -11.296 26.199 1.00 80.94 209 GLN A N 1
ATOM 1637 C CA . GLN A 1 209 ? -27.148 -11.808 25.154 1.00 80.94 209 GLN A CA 1
ATOM 1638 C C . GLN A 1 209 ? -26.358 -12.260 23.923 1.00 80.94 209 GLN A C 1
ATOM 1640 O O . GLN A 1 209 ? -26.536 -13.392 23.482 1.00 80.94 209 GLN A O 1
ATOM 1645 N N . GLU A 1 210 ? -25.434 -11.431 23.432 1.00 74.31 210 GLU A N 1
ATOM 1646 C CA . GLU A 1 210 ? -24.582 -11.734 22.270 1.00 74.31 210 GLU A CA 1
ATOM 1647 C C . GLU A 1 210 ? -23.675 -12.951 22.486 1.00 74.31 210 GLU A C 1
ATOM 1649 O O . GLU A 1 210 ? -23.392 -13.704 21.556 1.00 74.31 210 GLU A O 1
ATOM 1654 N N . LEU A 1 211 ? -23.214 -13.167 23.720 1.00 75.69 211 LEU A N 1
ATOM 1655 C CA . LEU A 1 211 ? -22.341 -14.296 24.049 1.00 75.69 211 LEU A CA 1
ATOM 1656 C C . LEU A 1 211 ? -23.111 -15.590 24.341 1.00 75.69 211 LEU A C 1
ATOM 1658 O O . LEU A 1 211 ? -22.532 -16.671 24.226 1.00 75.69 211 LEU A O 1
ATOM 1662 N N . LYS A 1 212 ? -24.402 -15.495 24.695 1.00 72.44 212 LYS A N 1
ATOM 1663 C CA . LYS A 1 212 ? -25.297 -16.648 24.904 1.00 72.44 212 LYS A CA 1
ATOM 1664 C C . LYS A 1 212 ? -26.020 -17.096 23.634 1.00 72.44 212 LYS A C 1
ATOM 1666 O O . LYS A 1 212 ? -26.344 -18.267 23.531 1.00 72.44 212 LYS A O 1
ATOM 1671 N N . SER A 1 213 ? -26.281 -16.202 22.678 1.00 59.88 213 SER A N 1
ATOM 1672 C CA . SER A 1 213 ? -27.050 -16.514 21.458 1.00 59.88 213 SER A CA 1
ATOM 1673 C C . SER A 1 213 ? -26.331 -17.438 20.462 1.00 59.88 213 SER A C 1
ATOM 1675 O O . SER A 1 213 ? -26.907 -17.786 19.435 1.00 59.88 213 SER A O 1
ATOM 1677 N N . LYS A 1 214 ? -25.082 -17.823 20.752 1.00 52.12 214 LYS A N 1
ATOM 1678 C CA . LYS A 1 214 ? -24.232 -18.696 19.928 1.00 52.12 214 LYS A CA 1
ATOM 1679 C C . LYS A 1 214 ? -24.091 -20.139 20.460 1.00 52.12 214 LYS A C 1
ATOM 1681 O O . LYS A 1 214 ? -23.241 -20.860 19.944 1.00 52.12 214 LYS A O 1
ATOM 1686 N N . ASP A 1 215 ? -24.857 -20.530 21.484 1.00 41.50 21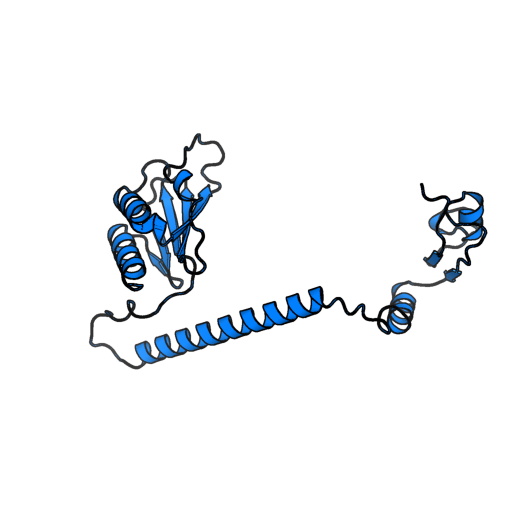5 ASP A N 1
ATOM 1687 C CA . ASP A 1 215 ? -25.062 -21.947 21.860 1.00 41.50 215 ASP A CA 1
ATOM 1688 C C . ASP A 1 215 ? -26.176 -22.576 21.005 1.00 41.50 215 ASP A C 1
ATOM 1690 O O . ASP A 1 215 ? -26.022 -23.754 20.613 1.00 41.50 215 ASP A O 1
#

Foldseek 3Di:
DPQADQEAEAEEQADPPVVDPRRDDVVVCCVVSNHPPNHDYYYDHDDCVPVVVVVCVVPCVVCVPPPVVVVVVVVVVVVVVVVVVVLVVVVVVVVVVVVVPDDDDPPPPVLPDLQLDAKEKEAEQVDGDPLVVVLCVVLLQQEQEAEEEDPQCVPPPGDDPCPVSNPDDPDPHHGYYYYYYHHDPQAMWIDDPNDIDRDPVVVSVSSVSSSVVVD

pLDDT: mean 79.79, std 15.19, range [39.72, 97.31]

Secondary structure (DSSP, 8-state):
--SSBS--EEEE---GGG--TTT--HHHHHHTTSB-TT---EEEES-HHHHHHHHHHHTTTTS----HHHHHHHHHHHHHHHHHHHHHHHHHHHHHHHHHS-S-S---GGGS----SPEEEEEESSS--HHHHHHHHHTGGGEEEEEEE-GGGTTS----TTGGGGG----TTPEEEEEEEESSSPPPEEEETTEEE--HHHHHHHHHHHHHTT-

Sequence (215 aa):
MRNGADYAVYINTGMEYDGSDSGASPDEAVSWGKIRSAAKPVKVHGDATLIFPLIVAQTFAQYPSTNESALKDIEQRQDSLLEKIDYLQNQLGLYLKIQDQGSNEKATCLSSVPVREELVVHLSAKQPSKDILNLIEKFHDKLSIRTYRHSSLRDAKFNDPIQNLSSSNNGNESRSLTVIWADGDELPYMFHAHKKINDEPSIVNLLSQELKSKD

Organism: NCBI:txid392030

InterPro domains:
  IPR002773 Deoxyhypusine synthase [PF01916] (1-59)
  IPR002773 Deoxyhypusine synthase [PTHR11703] (1-73)
  IPR029035 DHS-like NAD/FAD-binding domain superfamily [SSF52467] (1-64)
  IPR036982 Deoxyhypusine synthase superfamily [G3DSA:3.40.910.10] (1-67)